Protein AF-A0A2W6A408-F1 (afdb_monomer_lite)

Structure (mmCIF, N/CA/C/O backbone):
data_AF-A0A2W6A408-F1
#
_entry.id   AF-A0A2W6A408-F1
#
loop_
_atom_site.group_PDB
_atom_site.id
_atom_site.type_symbol
_atom_site.label_atom_id
_atom_site.label_alt_id
_atom_site.label_comp_id
_atom_site.label_asym_id
_atom_site.label_entity_id
_atom_site.label_seq_id
_atom_site.pdbx_PDB_ins_code
_atom_site.Cartn_x
_atom_site.Cartn_y
_atom_site.Cartn_z
_atom_site.occupancy
_atom_site.B_iso_or_equiv
_atom_site.auth_seq_id
_atom_site.auth_comp_id
_atom_site.auth_asym_id
_atom_site.auth_atom_id
_atom_site.pdbx_PDB_model_num
ATOM 1 N N . MET A 1 1 ? 18.039 -13.248 -35.175 1.00 53.59 1 MET A N 1
ATOM 2 C CA . MET A 1 1 ? 17.216 -12.322 -34.360 1.00 53.59 1 MET A CA 1
ATOM 3 C C . MET A 1 1 ? 15.715 -12.415 -34.652 1.00 53.59 1 MET A C 1
ATOM 5 O O . MET A 1 1 ? 14.984 -12.652 -33.702 1.00 53.59 1 MET A O 1
ATOM 9 N N . ARG A 1 2 ? 15.226 -12.313 -35.907 1.00 58.84 2 ARG A N 1
ATOM 10 C CA . ARG A 1 2 ? 13.771 -12.418 -36.207 1.00 58.84 2 ARG A CA 1
ATOM 11 C C . ARG A 1 2 ? 13.118 -13.734 -35.739 1.00 58.84 2 ARG A C 1
ATOM 13 O O . ARG A 1 2 ? 12.060 -13.678 -35.126 1.00 58.84 2 ARG A O 1
ATOM 20 N N . ASN A 1 3 ? 13.783 -14.881 -35.920 1.00 69.06 3 ASN A N 1
ATOM 21 C CA . ASN A 1 3 ? 13.252 -16.179 -35.466 1.00 69.06 3 ASN A CA 1
ATOM 22 C C . ASN A 1 3 ? 13.184 -16.304 -33.936 1.00 69.06 3 ASN A C 1
ATOM 24 O O . ASN A 1 3 ? 12.233 -16.870 -33.416 1.00 69.06 3 ASN A O 1
ATOM 28 N N . SER A 1 4 ? 14.151 -15.735 -33.210 1.00 76.12 4 SER A N 1
ATOM 29 C CA . SER A 1 4 ? 14.180 -15.777 -31.742 1.00 76.12 4 SER A CA 1
ATOM 30 C C . SER A 1 4 ? 13.088 -14.900 -31.122 1.00 76.12 4 SER A C 1
ATOM 32 O O . SER A 1 4 ? 12.441 -15.329 -30.175 1.00 76.12 4 SER A O 1
ATOM 34 N N . ARG A 1 5 ? 12.825 -13.709 -31.689 1.00 78.75 5 ARG A N 1
ATOM 35 C CA . ARG A 1 5 ? 11.716 -12.847 -31.241 1.00 78.75 5 ARG A CA 1
ATOM 36 C C . ARG A 1 5 ? 10.359 -13.489 -31.528 1.00 78.75 5 ARG A C 1
ATOM 38 O O . ARG A 1 5 ? 9.497 -13.472 -30.662 1.00 78.75 5 ARG A O 1
ATOM 45 N N . ALA A 1 6 ? 10.178 -14.076 -32.712 1.00 82.69 6 ALA A N 1
ATOM 46 C CA . ALA A 1 6 ? 8.940 -14.774 -33.055 1.00 82.69 6 ALA A CA 1
ATOM 47 C C . ALA A 1 6 ? 8.688 -15.982 -32.136 1.00 82.69 6 ALA A C 1
ATOM 49 O O . ALA A 1 6 ? 7.575 -16.149 -31.649 1.00 82.69 6 ALA A O 1
ATOM 50 N N . ALA A 1 7 ? 9.725 -16.775 -31.842 1.00 86.81 7 ALA A N 1
ATOM 51 C CA . ALA A 1 7 ? 9.630 -17.892 -30.904 1.00 86.81 7 ALA A CA 1
ATOM 52 C C . ALA A 1 7 ? 9.297 -17.428 -29.475 1.00 86.81 7 ALA A C 1
ATOM 54 O O . ALA A 1 7 ? 8.417 -18.005 -28.843 1.00 86.81 7 ALA A O 1
ATOM 55 N N . TYR A 1 8 ? 9.942 -16.359 -28.992 1.00 85.31 8 TYR A N 1
ATOM 56 C CA . TYR A 1 8 ? 9.633 -15.748 -27.695 1.00 85.31 8 TYR A CA 1
ATOM 57 C C . TYR A 1 8 ? 8.173 -15.277 -27.615 1.00 85.31 8 TYR A C 1
ATOM 59 O O . TYR A 1 8 ? 7.463 -15.637 -26.681 1.00 85.31 8 TYR A O 1
ATOM 67 N N . LEU A 1 9 ? 7.701 -14.525 -28.615 1.00 86.12 9 LEU A N 1
ATOM 68 C CA . LEU A 1 9 ? 6.324 -14.027 -28.646 1.00 86.12 9 LEU A CA 1
ATOM 69 C C . LEU A 1 9 ? 5.301 -15.168 -28.733 1.00 86.12 9 LEU A C 1
ATOM 71 O O . LEU A 1 9 ? 4.263 -15.098 -28.084 1.00 86.12 9 LEU A O 1
ATOM 75 N N . ALA A 1 10 ? 5.598 -16.231 -29.486 1.00 88.62 10 ALA A N 1
ATOM 76 C CA . ALA A 1 10 ? 4.742 -17.412 -29.561 1.00 88.62 10 ALA A CA 1
ATOM 77 C C . ALA A 1 10 ? 4.660 -18.154 -28.217 1.00 88.62 10 ALA A C 1
ATOM 79 O O . ALA A 1 10 ? 3.572 -18.548 -27.805 1.00 88.62 10 ALA A O 1
ATOM 80 N N . ALA A 1 11 ? 5.786 -18.303 -27.510 1.00 87.69 11 ALA A N 1
ATOM 81 C CA . ALA A 1 11 ? 5.813 -18.907 -26.179 1.00 87.69 11 ALA A CA 1
ATOM 82 C C . ALA A 1 11 ? 5.022 -18.067 -25.163 1.00 87.69 11 ALA A C 1
ATOM 84 O O . ALA A 1 11 ? 4.184 -18.604 -24.443 1.00 87.69 11 ALA A O 1
ATOM 85 N N . ARG A 1 12 ? 5.219 -16.742 -25.170 1.00 88.31 12 ARG A N 1
ATOM 86 C CA . ARG A 1 12 ? 4.471 -15.795 -24.330 1.00 88.31 12 ARG A CA 1
ATOM 87 C C . ARG A 1 12 ? 2.963 -15.851 -24.613 1.00 88.31 12 ARG A C 1
ATOM 89 O O . ARG A 1 12 ? 2.168 -15.938 -23.686 1.00 88.31 12 ARG A O 1
ATOM 96 N N . ALA A 1 13 ? 2.557 -15.894 -25.884 1.00 88.88 13 ALA A N 1
ATOM 97 C CA . ALA A 1 13 ? 1.149 -16.033 -26.262 1.00 88.88 13 ALA A CA 1
ATOM 98 C C . ALA A 1 13 ? 0.540 -17.375 -25.812 1.00 88.88 13 ALA A C 1
ATOM 100 O O . ALA A 1 13 ? -0.607 -17.410 -25.370 1.00 88.88 13 ALA A O 1
ATOM 101 N N . ALA A 1 14 ? 1.302 -18.471 -25.885 1.00 91.00 14 ALA A N 1
ATOM 102 C CA . ALA A 1 14 ? 0.860 -19.775 -25.393 1.00 91.00 14 ALA A CA 1
ATOM 103 C C . ALA A 1 14 ? 0.645 -19.774 -23.869 1.00 91.00 14 ALA A C 1
ATOM 105 O O . ALA A 1 14 ? -0.356 -20.312 -23.405 1.00 91.00 14 ALA A O 1
ATOM 106 N N . MET A 1 15 ? 1.535 -19.127 -23.109 1.00 90.00 15 MET A N 1
ATOM 107 C CA . MET A 1 15 ? 1.405 -18.952 -21.656 1.00 90.00 15 MET A CA 1
ATOM 108 C C . MET A 1 15 ? 0.131 -18.183 -21.277 1.00 90.00 15 MET A C 1
ATOM 110 O O . MET A 1 15 ? -0.651 -18.638 -20.441 1.00 90.00 15 MET A O 1
ATOM 114 N N . ILE A 1 16 ? -0.137 -17.063 -21.958 1.00 89.31 16 ILE A N 1
ATOM 115 C CA . ILE A 1 16 ? -1.375 -16.290 -21.775 1.00 89.31 16 ILE A CA 1
ATOM 116 C C . ILE A 1 16 ? -2.603 -17.149 -22.113 1.00 89.31 16 ILE A C 1
ATOM 118 O O . ILE A 1 16 ? -3.563 -17.181 -21.346 1.00 89.31 16 ILE A O 1
ATOM 122 N N . GLY A 1 17 ? -2.562 -17.901 -23.220 1.00 88.75 17 GLY A N 1
ATOM 123 C CA . GLY A 1 17 ? -3.643 -18.806 -23.626 1.00 88.75 17 GLY A CA 1
ATOM 124 C C . GLY A 1 17 ? -3.919 -19.947 -22.637 1.00 88.75 17 GLY A C 1
ATOM 125 O O . GLY A 1 17 ? -5.021 -20.489 -22.627 1.00 88.75 17 GLY A O 1
ATOM 126 N N . GLN A 1 18 ? -2.948 -20.290 -21.788 1.00 92.25 18 GLN A N 1
ATOM 127 C CA . GLN A 1 18 ? -3.079 -21.278 -20.712 1.00 92.25 18 GLN A CA 1
ATOM 128 C C . GLN A 1 18 ? -3.519 -20.659 -19.372 1.00 92.25 18 GLN A C 1
ATOM 130 O O . GLN A 1 18 ? -3.610 -21.374 -18.376 1.00 92.25 18 GLN A O 1
ATOM 135 N N . GLY A 1 19 ? -3.783 -19.348 -19.322 1.00 87.50 19 GLY A N 1
ATOM 136 C CA . GLY A 1 19 ? -4.130 -18.644 -18.084 1.00 87.50 19 GLY A CA 1
ATOM 137 C C . GLY A 1 19 ? -2.955 -18.485 -17.114 1.00 87.50 19 GLY A C 1
ATOM 138 O O . GLY A 1 19 ? -3.170 -18.235 -15.932 1.00 87.50 19 GLY A O 1
ATOM 139 N N . GLN A 1 20 ? -1.719 -18.634 -17.598 1.00 87.31 20 GLN A N 1
ATOM 140 C CA . GLN A 1 20 ? -0.489 -18.479 -16.821 1.00 87.31 20 GLN A CA 1
ATOM 141 C C . GLN A 1 20 ? 0.372 -17.367 -17.437 1.00 87.31 20 GLN A C 1
ATOM 143 O O . GLN A 1 20 ? 1.431 -17.657 -17.996 1.00 87.31 20 GLN A O 1
ATOM 148 N N . PRO A 1 21 ? -0.086 -16.099 -17.414 1.00 87.56 21 PRO A N 1
ATOM 149 C CA . PRO A 1 21 ? 0.694 -14.986 -17.946 1.00 87.56 21 PRO A CA 1
ATOM 150 C C . PRO A 1 21 ? 2.056 -14.895 -17.247 1.00 87.56 21 PRO A C 1
ATOM 152 O O . PRO A 1 21 ? 2.193 -15.241 -16.072 1.00 87.56 21 PRO A O 1
ATOM 155 N N . SER A 1 22 ? 3.078 -14.427 -17.966 1.00 88.50 22 SER A N 1
ATOM 156 C CA . SER A 1 22 ? 4.386 -14.193 -17.350 1.00 88.50 22 SER A CA 1
ATOM 157 C C . SER A 1 22 ? 4.320 -13.012 -16.378 1.00 88.50 22 SER A C 1
ATOM 159 O O . SER A 1 22 ? 3.463 -12.138 -16.503 1.00 88.50 22 SER A O 1
ATOM 161 N N . THR A 1 23 ? 5.265 -12.907 -15.442 1.00 89.31 23 THR A N 1
ATOM 162 C CA . THR A 1 23 ? 5.303 -11.745 -14.542 1.00 89.31 23 THR A CA 1
ATOM 163 C C . THR A 1 23 ? 5.479 -10.425 -15.295 1.00 89.31 23 THR A C 1
ATOM 165 O O . THR A 1 23 ? 4.936 -9.404 -14.885 1.00 89.31 23 THR A O 1
ATOM 168 N N . LEU A 1 24 ? 6.179 -10.439 -16.435 1.00 91.69 24 LEU A N 1
ATOM 169 C CA . LEU A 1 24 ? 6.287 -9.271 -17.309 1.00 91.69 24 LEU A CA 1
ATOM 170 C C . LEU A 1 24 ? 4.920 -8.849 -17.867 1.00 91.69 24 LEU A C 1
ATOM 172 O O . LEU A 1 24 ? 4.662 -7.654 -17.948 1.00 91.69 24 LEU A O 1
ATOM 176 N N . ASP A 1 25 ? 4.045 -9.801 -18.213 1.00 91.00 25 ASP A N 1
ATOM 177 C CA . ASP A 1 25 ? 2.676 -9.509 -18.662 1.00 91.00 25 ASP A CA 1
ATOM 178 C C . ASP A 1 25 ? 1.858 -8.836 -17.561 1.00 91.00 25 ASP A C 1
ATOM 180 O O . ASP A 1 25 ? 1.194 -7.835 -17.816 1.00 91.00 25 ASP A O 1
ATOM 184 N N . LEU A 1 26 ? 1.949 -9.355 -16.334 1.00 89.94 26 LEU A N 1
ATOM 185 C CA . LEU A 1 26 ? 1.245 -8.801 -15.178 1.00 89.94 26 LEU A CA 1
ATOM 186 C C . LEU A 1 26 ? 1.717 -7.375 -14.872 1.00 89.94 26 LEU A C 1
ATOM 188 O O . LEU A 1 26 ? 0.901 -6.464 -14.785 1.00 89.94 26 LEU A O 1
ATOM 192 N N . VAL A 1 27 ? 3.034 -7.155 -14.796 1.00 92.38 27 VAL A N 1
ATOM 193 C CA . VAL A 1 27 ? 3.623 -5.819 -14.599 1.00 92.38 27 VAL A CA 1
ATOM 194 C C . VAL A 1 27 ? 3.211 -4.879 -15.738 1.00 92.38 27 VAL A C 1
ATOM 196 O O . VAL A 1 27 ? 2.827 -3.736 -15.493 1.00 92.38 27 VAL A O 1
ATOM 199 N N . SER A 1 28 ? 3.251 -5.357 -16.982 1.00 93.81 28 SER A N 1
ATOM 200 C CA . SER A 1 28 ? 2.861 -4.573 -18.154 1.00 93.81 28 SER A CA 1
ATOM 201 C C . SER A 1 28 ? 1.401 -4.130 -18.089 1.00 93.81 28 SER A C 1
ATOM 203 O O . SER A 1 28 ? 1.105 -2.950 -18.282 1.00 93.81 28 SER A O 1
ATOM 205 N N . GLN A 1 29 ? 0.499 -5.038 -17.714 1.00 91.94 29 GLN A N 1
ATOM 206 C CA . GLN A 1 29 ? -0.917 -4.744 -17.536 1.00 91.94 29 GLN A CA 1
ATOM 207 C C . GLN A 1 29 ? -1.164 -3.767 -16.377 1.00 91.94 29 GLN A C 1
ATOM 209 O O . GLN A 1 29 ? -1.883 -2.788 -16.555 1.00 91.94 29 GLN A O 1
ATOM 214 N N . CYS A 1 30 ? -0.543 -3.996 -15.218 1.00 91.62 30 CYS A N 1
ATOM 215 C CA . CYS A 1 30 ? -0.703 -3.168 -14.020 1.00 91.62 30 CYS A CA 1
ATOM 216 C C . CYS A 1 30 ? -0.282 -1.706 -14.228 1.00 91.62 30 CYS A C 1
ATOM 218 O O . CYS A 1 30 ? -0.916 -0.799 -13.693 1.00 91.62 30 CYS A O 1
ATOM 220 N N . PHE A 1 31 ? 0.784 -1.466 -14.996 1.00 92.94 31 PHE A N 1
ATOM 221 C CA . PHE A 1 31 ? 1.338 -0.123 -15.205 1.00 92.94 31 PHE A CA 1
ATOM 222 C C . PHE A 1 31 ? 1.086 0.434 -16.613 1.00 92.94 31 PHE A C 1
ATOM 224 O O . PHE A 1 31 ? 1.665 1.463 -16.971 1.00 92.94 31 PHE A O 1
ATOM 231 N N . CYS A 1 32 ? 0.228 -0.225 -17.404 1.00 92.31 32 CYS A N 1
ATOM 232 C CA . CYS A 1 32 ? -0.082 0.128 -18.793 1.00 92.31 32 CYS A CA 1
ATOM 233 C C . CYS A 1 32 ? 1.182 0.354 -19.642 1.00 92.31 32 CYS A C 1
ATOM 235 O O . CYS A 1 32 ? 1.299 1.353 -20.362 1.00 92.31 32 CYS A O 1
ATOM 237 N N . LEU A 1 33 ? 2.155 -0.551 -19.518 1.00 94.88 33 LEU A N 1
ATOM 238 C CA . LEU A 1 33 ? 3.442 -0.437 -20.195 1.00 94.88 33 LEU A CA 1
ATOM 239 C C . LEU A 1 33 ? 3.286 -0.657 -21.702 1.00 94.88 33 LEU A C 1
ATOM 241 O O . LEU A 1 33 ? 2.545 -1.522 -22.167 1.00 94.88 33 LEU A O 1
ATOM 245 N N . ALA A 1 34 ? 4.016 0.126 -22.493 1.00 92.44 34 ALA A N 1
ATOM 246 C CA . ALA A 1 34 ? 4.155 -0.149 -23.912 1.00 92.44 34 ALA A CA 1
ATOM 247 C C . ALA A 1 34 ? 5.174 -1.278 -24.133 1.00 92.44 34 ALA A C 1
ATOM 249 O O . ALA A 1 34 ? 6.084 -1.479 -23.335 1.00 92.44 34 ALA A O 1
ATOM 250 N N . HIS A 1 35 ? 5.121 -1.932 -25.296 1.00 90.00 35 HIS A N 1
ATOM 251 C CA . HIS A 1 35 ? 6.137 -2.915 -25.709 1.00 90.00 35 HIS A CA 1
ATOM 252 C C . HIS A 1 35 ? 7.577 -2.388 -25.592 1.00 90.00 35 HIS A C 1
ATOM 254 O O . HIS A 1 35 ? 8.502 -3.138 -25.302 1.00 90.00 35 HIS A O 1
ATOM 260 N N . TRP A 1 36 ? 7.771 -1.086 -25.815 1.00 93.25 36 TRP A N 1
ATOM 261 C CA . TRP A 1 36 ? 9.072 -0.449 -25.640 1.00 93.25 36 TRP A CA 1
ATOM 262 C C . TRP A 1 36 ? 9.522 -0.440 -24.170 1.00 93.25 36 TRP A C 1
ATOM 264 O O . TRP A 1 36 ? 10.690 -0.691 -23.896 1.00 93.25 36 TRP A O 1
ATOM 274 N N . ASP A 1 37 ? 8.608 -0.197 -23.228 1.00 95.00 37 ASP A N 1
ATOM 275 C CA . ASP A 1 37 ? 8.904 -0.217 -21.793 1.00 95.00 37 ASP A CA 1
ATOM 276 C C . ASP A 1 37 ? 9.270 -1.643 -21.334 1.00 95.00 37 ASP A C 1
ATOM 278 O O . ASP A 1 37 ? 10.214 -1.831 -20.568 1.00 95.00 37 ASP A O 1
ATOM 282 N N . GLU A 1 38 ? 8.586 -2.661 -21.870 1.00 94.19 38 GLU A N 1
ATOM 283 C CA . GLU A 1 38 ? 8.929 -4.073 -21.655 1.00 94.19 38 GLU A CA 1
ATOM 284 C C . GLU A 1 38 ? 10.337 -4.412 -22.173 1.00 94.19 38 GLU A C 1
ATOM 286 O O . GLU A 1 38 ? 11.123 -5.043 -21.464 1.00 94.19 38 GLU A O 1
ATOM 291 N N . ASP A 1 39 ? 10.683 -3.955 -23.385 1.00 93.62 39 ASP A N 1
ATOM 292 C CA . ASP A 1 39 ? 12.022 -4.126 -23.960 1.00 93.62 39 ASP A CA 1
ATOM 293 C C . ASP A 1 39 ? 13.091 -3.477 -23.055 1.00 93.62 39 ASP A C 1
ATOM 295 O O . ASP A 1 39 ? 14.165 -4.049 -22.858 1.00 93.62 39 ASP A O 1
ATOM 299 N N . VAL A 1 40 ? 12.804 -2.317 -22.447 1.00 95.06 40 VAL A N 1
ATOM 300 C CA . VAL A 1 40 ? 13.709 -1.670 -21.479 1.00 95.06 40 VAL A CA 1
ATOM 301 C C . VAL A 1 40 ? 13.897 -2.517 -20.224 1.00 95.06 40 VAL A C 1
ATOM 303 O O . VAL A 1 40 ? 15.041 -2.708 -19.804 1.00 95.06 40 VAL A O 1
ATOM 306 N N . LEU A 1 41 ? 12.818 -3.045 -19.637 1.00 95.50 41 LEU A N 1
ATOM 307 C CA . LEU A 1 41 ? 12.898 -3.909 -18.453 1.00 95.50 41 LEU A CA 1
ATOM 308 C C . LEU A 1 41 ? 13.733 -5.161 -18.735 1.00 95.50 41 LEU A C 1
ATOM 310 O O . LEU A 1 41 ? 14.625 -5.499 -17.956 1.00 95.50 41 LEU A O 1
ATOM 314 N N . LEU A 1 42 ? 13.504 -5.808 -19.880 1.00 93.75 42 LEU A N 1
ATOM 315 C CA . LEU A 1 42 ? 14.264 -6.983 -20.300 1.00 93.75 42 LEU A CA 1
ATOM 316 C C . LEU A 1 42 ? 15.742 -6.655 -20.533 1.00 93.75 42 LEU A C 1
ATOM 318 O O . LEU A 1 42 ? 16.608 -7.399 -20.078 1.00 93.75 42 LEU A O 1
ATOM 322 N N . LEU A 1 43 ? 16.056 -5.536 -21.193 1.00 95.12 43 LEU A N 1
ATOM 323 C CA . LEU A 1 43 ? 17.441 -5.121 -21.436 1.00 95.12 43 LEU A CA 1
ATOM 324 C C . LEU A 1 43 ? 18.170 -4.711 -20.148 1.00 95.12 43 LEU A C 1
ATOM 326 O O . LEU A 1 43 ? 19.376 -4.949 -20.046 1.00 95.12 43 LEU A O 1
ATOM 330 N N . ALA A 1 44 ? 17.464 -4.135 -19.173 1.00 95.00 44 ALA A N 1
ATOM 331 C CA . ALA A 1 44 ? 17.999 -3.834 -17.846 1.00 95.00 44 ALA A CA 1
ATOM 332 C C . ALA A 1 44 ? 18.227 -5.106 -17.010 1.00 95.00 44 ALA A C 1
ATOM 334 O O . ALA A 1 44 ? 19.224 -5.196 -16.295 1.00 95.00 44 ALA A O 1
ATOM 335 N N . LEU A 1 45 ? 17.345 -6.102 -17.136 1.00 94.88 45 LEU A N 1
ATOM 336 C CA . LEU A 1 45 ? 17.449 -7.403 -16.471 1.00 94.88 45 LEU A CA 1
ATOM 337 C C . LEU A 1 45 ? 18.569 -8.279 -17.052 1.00 94.88 45 LEU A C 1
ATOM 339 O O . LEU A 1 45 ? 19.232 -9.012 -16.321 1.00 94.88 45 LEU A O 1
ATOM 343 N N . ALA A 1 46 ? 18.794 -8.202 -18.364 1.00 93.88 46 ALA A N 1
ATOM 344 C CA . ALA A 1 46 ? 19.609 -9.158 -19.106 1.00 93.88 46 ALA A CA 1
ATOM 345 C C . ALA A 1 46 ? 21.026 -9.402 -18.532 1.00 93.88 46 ALA A C 1
ATOM 347 O O . ALA A 1 46 ? 21.395 -10.569 -18.399 1.00 93.88 46 ALA A O 1
ATOM 348 N N . PRO A 1 47 ? 21.810 -8.381 -18.117 1.00 92.56 47 PRO A N 1
ATOM 349 C CA . PRO A 1 47 ? 23.138 -8.598 -17.533 1.00 92.56 47 PRO A CA 1
ATOM 350 C C . PRO A 1 47 ? 23.132 -9.351 -16.197 1.00 92.56 47 PRO A C 1
ATOM 352 O O . PRO A 1 47 ? 24.157 -9.916 -15.826 1.00 92.56 47 PRO A O 1
ATOM 355 N N . ALA A 1 48 ? 22.011 -9.339 -15.468 1.00 89.94 48 ALA A N 1
ATOM 356 C CA . ALA A 1 48 ? 21.871 -10.071 -14.212 1.00 89.94 48 ALA A CA 1
ATOM 357 C C . ALA A 1 48 ? 21.565 -11.563 -14.432 1.00 89.94 48 ALA A C 1
ATOM 359 O O . ALA A 1 48 ? 21.870 -12.374 -13.564 1.00 89.94 48 ALA A O 1
ATOM 360 N N . ILE A 1 49 ? 20.990 -11.922 -15.586 1.00 91.31 49 ILE A N 1
ATOM 361 C CA . ILE A 1 49 ? 20.698 -13.314 -15.967 1.00 91.31 49 ILE A CA 1
ATOM 362 C C . ILE A 1 49 ? 21.871 -13.924 -16.745 1.00 91.31 49 ILE A C 1
ATOM 364 O O . ILE A 1 49 ? 22.245 -15.072 -16.516 1.00 91.31 49 ILE A O 1
ATOM 368 N N . ASP A 1 50 ? 22.464 -13.159 -17.663 1.00 92.50 50 ASP A N 1
ATOM 369 C CA . ASP A 1 50 ? 23.584 -13.584 -18.501 1.00 92.50 50 ASP A CA 1
ATOM 370 C C . ASP A 1 50 ? 24.722 -12.559 -18.417 1.00 92.50 50 ASP A C 1
ATOM 372 O O . ASP A 1 50 ? 24.706 -11.494 -19.047 1.00 92.50 50 ASP A O 1
ATOM 376 N N . GLY A 1 51 ? 25.764 -12.924 -17.665 1.00 91.50 51 GLY A N 1
ATOM 377 C CA . GLY A 1 51 ? 26.950 -12.091 -17.467 1.00 91.50 51 GLY A CA 1
ATOM 378 C C . GLY A 1 51 ? 27.714 -11.767 -18.757 1.00 91.50 51 GLY A C 1
ATOM 379 O O . GLY A 1 51 ? 28.498 -10.817 -18.776 1.00 91.50 51 GLY A O 1
ATOM 380 N N . SER A 1 52 ? 27.474 -12.486 -19.861 1.00 94.12 52 SER A N 1
ATOM 381 C CA . SER A 1 52 ? 28.072 -12.179 -21.166 1.00 94.12 52 SER A CA 1
ATOM 382 C C . SER A 1 52 ? 27.478 -10.927 -21.826 1.00 94.12 52 SER A C 1
ATOM 384 O O . SER A 1 52 ? 28.097 -10.352 -22.728 1.00 94.12 52 SER A O 1
ATOM 386 N N . ILE A 1 53 ? 26.305 -10.465 -21.376 1.00 95.31 53 ILE A N 1
ATOM 387 C CA . ILE A 1 53 ? 25.602 -9.311 -21.953 1.00 95.31 53 ILE A CA 1
ATOM 388 C C . ILE A 1 53 ? 26.239 -7.986 -21.520 1.00 95.31 53 ILE A C 1
ATOM 390 O O . ILE A 1 53 ? 26.389 -7.087 -22.349 1.00 95.31 53 ILE A O 1
ATOM 394 N N . GLY A 1 54 ? 26.706 -7.875 -20.273 1.00 93.69 54 GLY A N 1
ATOM 395 C CA . GLY A 1 54 ? 27.375 -6.668 -19.766 1.00 93.69 54 GLY A CA 1
ATOM 396 C C . GLY A 1 54 ? 28.582 -6.221 -20.616 1.00 93.69 54 GLY A C 1
ATOM 397 O O . GLY A 1 54 ? 28.643 -5.056 -21.022 1.00 93.69 54 GLY A O 1
ATOM 398 N N . PRO A 1 55 ? 29.534 -7.114 -20.959 1.00 95.94 55 PRO A N 1
ATOM 399 C CA . PRO A 1 55 ? 30.623 -6.805 -21.891 1.00 95.94 55 PRO A CA 1
ATOM 400 C C . PRO A 1 55 ? 30.146 -6.376 -23.285 1.00 95.94 55 PRO A C 1
ATOM 402 O O . PRO A 1 55 ? 30.737 -5.481 -23.886 1.00 95.94 55 PRO A O 1
ATOM 405 N N . ARG A 1 56 ? 29.049 -6.952 -23.799 1.00 95.31 56 ARG A N 1
ATOM 406 C CA . ARG A 1 56 ? 28.474 -6.555 -25.099 1.00 95.31 56 ARG A CA 1
ATOM 407 C C . ARG A 1 56 ? 27.888 -5.145 -25.048 1.00 95.31 56 ARG A C 1
ATOM 409 O O . ARG A 1 56 ? 28.082 -4.377 -25.988 1.00 95.31 56 ARG A O 1
ATOM 416 N N . TYR A 1 57 ? 27.231 -4.775 -23.949 1.00 95.31 57 TYR A N 1
ATOM 417 C CA . TYR A 1 57 ? 26.779 -3.399 -23.718 1.00 95.31 57 TYR A CA 1
ATOM 418 C C . TYR A 1 57 ? 27.949 -2.416 -23.622 1.00 95.31 57 TYR A C 1
ATOM 420 O O . TYR A 1 57 ? 27.844 -1.299 -24.130 1.00 95.31 57 TYR A O 1
ATOM 428 N N . GLY A 1 58 ? 29.065 -2.831 -23.013 1.00 93.19 58 GLY A N 1
ATOM 429 C CA . GLY A 1 58 ? 30.313 -2.066 -23.002 1.00 93.19 58 GLY A CA 1
ATOM 430 C C . GLY A 1 58 ? 30.844 -1.824 -24.414 1.00 93.19 58 GLY A C 1
ATOM 431 O O . GLY A 1 58 ? 31.040 -0.674 -24.809 1.00 93.19 58 GLY A O 1
ATOM 432 N N . ALA A 1 59 ? 30.966 -2.887 -25.212 1.00 93.69 59 ALA A N 1
ATOM 433 C CA . ALA A 1 59 ? 31.451 -2.812 -26.589 1.00 93.69 59 ALA A CA 1
ATOM 434 C C . ALA A 1 59 ? 30.594 -1.888 -27.476 1.00 93.69 59 ALA A C 1
ATOM 436 O O . ALA A 1 59 ? 31.143 -1.094 -28.238 1.00 93.69 59 ALA A O 1
ATOM 437 N N . LEU A 1 60 ? 29.260 -1.920 -27.334 1.00 91.44 60 LEU A N 1
ATOM 438 C CA . LEU A 1 60 ? 28.342 -1.012 -28.047 1.00 91.44 60 LEU A CA 1
ATOM 439 C C . LEU A 1 60 ? 28.576 0.471 -27.723 1.00 91.44 60 LEU A C 1
ATOM 441 O O . LEU A 1 60 ? 28.274 1.336 -28.542 1.00 91.44 60 LEU A O 1
ATOM 445 N N . GLN A 1 61 ? 29.116 0.754 -26.540 1.00 87.06 61 GLN A N 1
ATOM 446 C CA . GLN A 1 61 ? 29.443 2.096 -26.061 1.00 87.06 61 GLN A CA 1
ATOM 447 C C . GLN A 1 61 ? 30.930 2.444 -26.251 1.00 87.06 61 GLN A C 1
ATOM 449 O O . GLN A 1 61 ? 31.378 3.479 -25.759 1.00 87.06 61 GLN A O 1
ATOM 454 N N . GLY A 1 62 ? 31.709 1.591 -26.930 1.00 89.06 62 GLY A N 1
ATOM 455 C CA . GLY A 1 62 ? 33.151 1.777 -27.115 1.00 89.06 62 GLY A CA 1
ATOM 456 C C . GLY A 1 62 ? 33.977 1.573 -25.840 1.00 89.06 62 GLY A C 1
ATOM 457 O O . GLY A 1 62 ? 35.093 2.079 -25.744 1.00 89.06 62 GLY A O 1
ATOM 458 N N . ARG A 1 63 ? 33.440 0.859 -24.843 1.00 88.56 63 ARG A N 1
ATOM 459 C CA . ARG A 1 63 ? 34.112 0.550 -23.574 1.00 88.56 63 ARG A CA 1
ATOM 460 C C . ARG A 1 63 ? 34.638 -0.883 -23.578 1.00 88.56 63 ARG A C 1
ATOM 462 O O . ARG A 1 63 ? 33.981 -1.795 -24.070 1.00 88.56 63 ARG A O 1
ATOM 469 N N . VAL A 1 64 ? 35.816 -1.075 -22.986 1.00 88.31 64 VAL A N 1
ATOM 470 C CA . VAL A 1 64 ? 36.440 -2.403 -22.820 1.00 88.31 64 VAL A CA 1
ATOM 471 C C . VAL A 1 64 ? 35.843 -3.150 -21.621 1.00 88.31 64 VAL A C 1
ATOM 473 O O . VAL A 1 64 ? 35.824 -4.377 -21.589 1.00 88.31 64 VAL A O 1
ATOM 476 N N . THR A 1 65 ? 35.332 -2.416 -20.634 1.00 90.75 65 THR A N 1
ATOM 477 C CA . THR A 1 65 ? 34.713 -2.971 -19.430 1.00 90.75 65 THR A CA 1
ATOM 478 C C . THR A 1 65 ? 33.227 -3.259 -19.636 1.00 90.75 65 THR 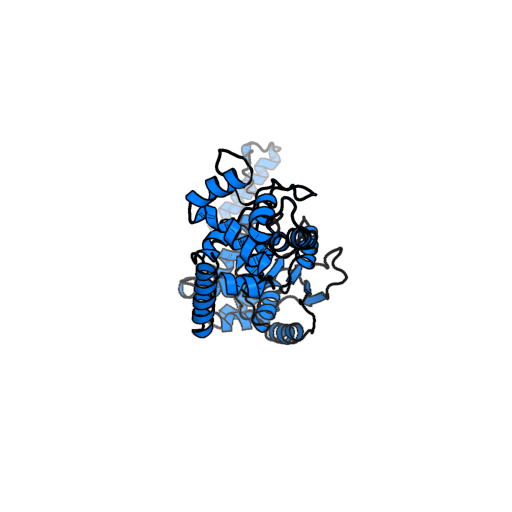A C 1
ATOM 480 O O . THR A 1 65 ? 32.552 -2.613 -20.443 1.00 90.75 65 THR A O 1
ATOM 483 N N . ALA A 1 66 ? 32.698 -4.211 -18.861 1.00 90.56 66 ALA A N 1
ATOM 484 C CA . ALA A 1 66 ? 31.261 -4.439 -18.785 1.00 90.56 66 ALA A CA 1
ATOM 485 C C . ALA A 1 66 ? 30.532 -3.141 -18.408 1.00 90.56 66 ALA A C 1
ATOM 487 O O . ALA A 1 66 ? 31.011 -2.364 -17.582 1.00 90.56 66 ALA A O 1
ATOM 488 N N . SER A 1 67 ? 29.387 -2.893 -19.041 1.00 90.00 67 SER A N 1
ATOM 489 C CA . SER A 1 67 ? 28.563 -1.712 -18.777 1.00 90.00 67 SER A CA 1
ATOM 490 C C . SER A 1 67 ? 27.110 -2.114 -18.526 1.00 90.00 67 SER A C 1
ATOM 492 O O . SER A 1 67 ? 26.649 -3.106 -19.096 1.00 90.00 67 SER A O 1
ATOM 494 N N . PRO A 1 68 ? 26.379 -1.360 -17.686 1.00 91.25 68 PRO A N 1
ATOM 495 C CA . PRO A 1 68 ? 24.954 -1.584 -17.476 1.00 91.25 68 PRO A CA 1
ATOM 496 C C . PRO A 1 68 ? 24.149 -1.190 -18.720 1.00 91.25 68 PRO A C 1
ATOM 498 O O . PRO A 1 68 ? 24.685 -0.637 -19.689 1.00 91.25 68 PRO A O 1
ATOM 501 N N . CYS A 1 69 ? 22.842 -1.451 -18.680 1.00 93.38 69 CYS A N 1
ATOM 502 C CA . CYS A 1 69 ? 21.921 -0.846 -19.633 1.00 93.38 69 CYS A CA 1
ATOM 503 C C . CYS A 1 69 ? 21.964 0.684 -19.470 1.00 93.38 69 CYS A C 1
ATOM 505 O O . CYS A 1 69 ? 21.942 1.194 -18.352 1.00 93.38 69 CYS A O 1
ATOM 507 N N . THR A 1 70 ? 22.047 1.416 -20.579 1.00 93.00 70 THR A N 1
ATOM 508 C CA . THR A 1 70 ? 22.041 2.887 -20.613 1.00 93.00 70 THR A CA 1
ATOM 509 C C . THR A 1 70 ? 21.141 3.369 -21.751 1.00 93.00 70 THR A C 1
ATOM 511 O O . THR A 1 70 ? 20.901 2.608 -22.697 1.00 93.00 70 THR A O 1
ATOM 514 N N . PRO A 1 71 ? 20.674 4.632 -21.749 1.00 92.44 71 PRO A N 1
ATOM 515 C CA . PRO A 1 71 ? 19.936 5.184 -22.885 1.00 92.44 71 PRO A CA 1
ATOM 516 C C . PRO A 1 71 ? 20.680 5.047 -24.225 1.00 92.44 71 PRO A C 1
ATOM 518 O O . PRO A 1 71 ? 20.045 4.867 -25.263 1.00 92.44 71 PRO A O 1
ATOM 521 N N . HIS A 1 72 ? 22.020 5.075 -24.224 1.00 91.94 72 HIS A N 1
ATOM 522 C CA . HIS A 1 72 ? 22.823 4.828 -25.426 1.00 91.94 72 HIS A CA 1
ATOM 523 C C . HIS A 1 72 ? 22.719 3.373 -25.910 1.00 91.94 72 HIS A C 1
ATOM 525 O O . HIS A 1 72 ? 22.547 3.139 -27.106 1.00 91.94 72 HIS A O 1
ATOM 531 N N . VAL A 1 73 ? 22.742 2.392 -25.002 1.00 94.12 73 VAL A N 1
ATOM 532 C CA . VAL A 1 73 ? 22.501 0.980 -25.355 1.00 94.12 73 VAL A CA 1
ATOM 533 C C . VAL A 1 73 ? 21.107 0.804 -25.957 1.00 94.12 73 VAL A C 1
ATOM 535 O O . VAL A 1 73 ? 20.975 0.170 -27.003 1.00 94.12 73 VAL A O 1
ATOM 538 N N . LEU A 1 74 ? 20.084 1.417 -25.352 1.00 94.50 74 LEU A N 1
ATOM 539 C CA . LEU A 1 74 ? 18.715 1.390 -25.874 1.00 94.50 74 LEU A CA 1
ATOM 540 C C . LEU A 1 74 ? 18.634 1.993 -27.286 1.00 94.50 74 LEU A C 1
ATOM 542 O O . LEU A 1 74 ? 18.037 1.391 -28.175 1.00 94.50 74 LEU A O 1
ATOM 546 N N . ALA A 1 75 ? 19.278 3.142 -27.521 1.00 93.25 75 ALA A N 1
ATOM 547 C CA . ALA A 1 75 ? 19.329 3.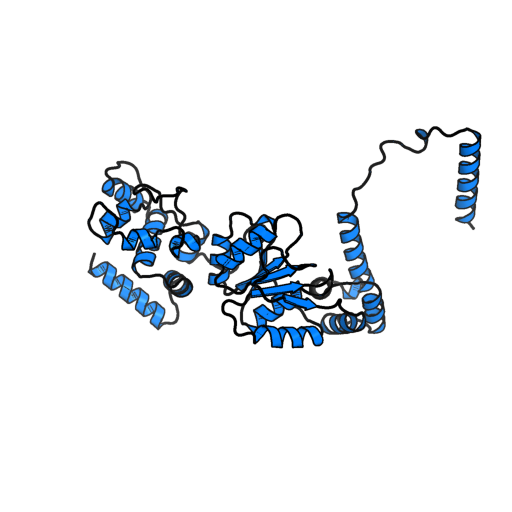783 -28.836 1.00 93.25 75 ALA A CA 1
ATOM 548 C C . ALA A 1 75 ? 19.976 2.878 -29.901 1.00 93.25 75 ALA A C 1
ATOM 550 O O . ALA A 1 75 ? 19.429 2.703 -30.993 1.00 93.25 75 ALA A O 1
ATOM 551 N N . LYS A 1 76 ? 21.102 2.238 -29.561 1.00 93.69 76 LYS A N 1
ATOM 552 C CA . LYS A 1 76 ? 21.818 1.325 -30.460 1.00 93.69 76 LYS A CA 1
ATOM 553 C C . LYS A 1 76 ? 21.015 0.071 -30.785 1.00 93.69 76 LYS A C 1
ATOM 555 O O . LYS A 1 76 ? 20.966 -0.321 -31.947 1.00 93.69 76 LYS A O 1
ATOM 560 N N . LEU A 1 77 ? 20.405 -0.557 -29.781 1.00 93.06 77 LEU A N 1
ATOM 561 C CA . LEU A 1 77 ? 19.736 -1.851 -29.937 1.00 93.06 77 LEU A CA 1
ATOM 562 C C . LEU A 1 77 ? 18.319 -1.741 -30.502 1.00 93.06 77 LEU A C 1
ATOM 564 O O . LEU A 1 77 ? 17.924 -2.588 -31.301 1.00 93.06 77 LEU A O 1
ATOM 568 N N . LEU A 1 78 ? 17.557 -0.723 -30.094 1.00 91.56 78 LEU A N 1
ATOM 569 C CA . LEU A 1 78 ? 16.138 -0.599 -30.445 1.00 91.56 78 LEU A CA 1
ATOM 570 C C . LEU A 1 78 ? 15.898 0.300 -31.663 1.00 91.56 78 LEU A C 1
ATOM 572 O O . LEU A 1 78 ? 14.899 0.126 -32.357 1.00 91.56 78 LEU A O 1
ATOM 576 N N . PHE A 1 79 ? 16.810 1.236 -31.946 1.00 91.06 79 PHE A N 1
ATOM 577 C CA . PHE A 1 79 ? 16.638 2.233 -33.010 1.00 91.06 79 PHE A CA 1
ATOM 578 C C . PHE A 1 79 ? 17.805 2.302 -34.004 1.00 91.06 79 PHE A C 1
ATOM 580 O O . PHE A 1 79 ? 17.722 3.041 -34.984 1.00 91.06 79 PHE A O 1
ATOM 587 N N . CYS A 1 80 ? 18.879 1.534 -33.788 1.00 91.56 80 CYS A N 1
ATOM 588 C CA . CYS A 1 80 ? 20.083 1.547 -34.624 1.00 91.56 80 CYS A CA 1
ATOM 589 C C . CYS A 1 80 ? 20.714 2.948 -34.775 1.00 91.56 80 CYS A C 1
ATOM 591 O O . CYS A 1 80 ? 21.269 3.268 -35.826 1.00 91.56 80 CYS A O 1
ATOM 593 N N . CYS A 1 81 ? 20.644 3.790 -33.737 1.00 90.75 81 CYS A N 1
ATOM 594 C CA . CYS A 1 81 ? 21.161 5.161 -33.763 1.00 90.75 81 CYS A CA 1
ATOM 595 C C . CYS A 1 81 ? 21.936 5.535 -32.488 1.00 90.75 81 CYS A C 1
ATOM 597 O O . CYS A 1 81 ? 21.896 4.830 -31.485 1.00 90.75 81 CYS A O 1
ATOM 599 N N . ASP A 1 82 ? 22.663 6.656 -32.531 1.00 86.62 82 ASP A N 1
ATOM 600 C CA . ASP A 1 82 ? 23.470 7.163 -31.402 1.00 86.62 82 ASP A CA 1
ATOM 601 C C . ASP A 1 82 ? 22.670 8.005 -30.398 1.00 86.62 82 ASP A C 1
ATOM 603 O O . ASP A 1 82 ? 23.162 8.369 -29.331 1.00 86.62 82 ASP A O 1
ATOM 607 N N . ARG A 1 83 ? 21.434 8.365 -30.750 1.00 88.88 83 ARG A N 1
ATOM 608 C CA . ARG A 1 83 ? 20.567 9.234 -29.950 1.00 88.88 83 ARG A CA 1
ATOM 609 C C . ARG A 1 83 ? 19.273 8.518 -29.645 1.00 88.88 83 ARG A C 1
ATOM 611 O O . ARG A 1 83 ? 18.701 7.898 -30.534 1.00 88.88 83 ARG A O 1
ATOM 618 N N . LEU A 1 84 ? 18.793 8.636 -28.415 1.00 89.06 84 LEU A N 1
ATOM 619 C CA . LEU A 1 84 ? 17.478 8.120 -28.078 1.00 89.06 84 LEU A CA 1
ATOM 620 C C . LEU A 1 84 ? 16.407 9.066 -28.660 1.00 89.06 84 LEU A C 1
ATOM 622 O O . LEU A 1 84 ? 16.494 10.274 -28.429 1.00 89.06 84 LEU A O 1
ATOM 626 N N . PRO A 1 85 ? 15.419 8.572 -29.430 1.00 91.44 85 PRO A N 1
ATOM 627 C CA . PRO A 1 85 ? 14.347 9.416 -29.949 1.00 91.44 85 PRO A CA 1
ATOM 628 C C . PRO A 1 85 ? 13.583 10.127 -28.828 1.00 91.44 85 PRO A C 1
ATOM 630 O O . PRO A 1 85 ? 13.412 9.574 -27.743 1.00 91.44 85 PRO A O 1
ATOM 633 N N . ALA A 1 86 ? 13.050 11.321 -29.105 1.00 89.62 86 ALA A N 1
ATOM 634 C CA . ALA A 1 86 ? 12.354 12.131 -28.100 1.00 89.62 86 ALA A CA 1
ATOM 635 C C . ALA A 1 86 ? 11.191 11.384 -27.415 1.00 89.62 86 ALA A C 1
ATOM 637 O O . ALA A 1 86 ? 11.019 11.500 -26.206 1.00 89.62 86 ALA A O 1
ATOM 638 N N . GLN A 1 87 ? 10.440 10.564 -28.158 1.00 90.25 87 GLN A N 1
ATOM 639 C CA . GLN A 1 87 ? 9.355 9.741 -27.604 1.00 90.25 87 GLN A CA 1
ATOM 640 C C . GLN A 1 87 ? 9.871 8.702 -26.594 1.00 90.25 87 GLN A C 1
ATOM 642 O O . GLN A 1 87 ? 9.282 8.521 -25.533 1.00 90.25 87 GLN A O 1
ATOM 647 N N . ALA A 1 88 ? 11.006 8.063 -26.883 1.00 90.69 88 ALA A N 1
ATOM 648 C CA . ALA A 1 88 ? 11.645 7.123 -25.965 1.00 90.69 88 ALA A CA 1
ATOM 649 C C . ALA A 1 88 ? 12.266 7.843 -24.752 1.00 90.69 88 ALA A C 1
ATOM 651 O O . ALA A 1 88 ? 12.186 7.348 -23.633 1.00 90.69 88 ALA A O 1
ATOM 652 N N . MET A 1 89 ? 12.805 9.055 -24.931 1.00 89.06 89 MET A N 1
ATOM 653 C CA . MET A 1 89 ? 13.241 9.888 -23.801 1.00 89.06 89 MET A CA 1
ATOM 654 C C . MET A 1 89 ? 12.075 10.268 -22.881 1.00 89.06 89 MET A C 1
ATOM 656 O O . MET A 1 89 ? 12.223 10.221 -21.664 1.00 89.06 89 MET A O 1
ATOM 660 N N . GLN A 1 90 ? 10.906 10.598 -23.442 1.00 90.38 90 GLN A N 1
ATOM 661 C CA . GLN A 1 90 ? 9.699 10.886 -22.661 1.00 90.38 90 GLN A CA 1
ATOM 662 C C . GLN A 1 90 ? 9.242 9.679 -21.836 1.00 90.38 90 GLN A C 1
ATOM 664 O O . GLN A 1 90 ? 8.781 9.863 -20.716 1.00 90.38 90 GLN A O 1
ATOM 669 N N . ARG A 1 91 ? 9.398 8.451 -22.345 1.00 91.50 91 ARG A N 1
ATOM 670 C CA . ARG A 1 91 ? 9.114 7.212 -21.598 1.00 91.50 91 ARG A CA 1
ATOM 671 C C . ARG A 1 91 ? 10.114 6.921 -20.467 1.00 91.50 91 ARG A C 1
ATOM 673 O O . ARG A 1 91 ? 9.794 6.159 -19.564 1.00 91.50 91 ARG A O 1
ATOM 680 N N . LEU A 1 92 ? 11.289 7.558 -20.470 1.00 89.88 92 LEU A N 1
ATOM 681 C CA . LEU A 1 92 ? 12.257 7.518 -19.361 1.00 89.88 92 LEU A CA 1
ATOM 682 C C . LEU A 1 92 ? 12.197 8.754 -18.459 1.00 89.88 92 LEU A C 1
ATOM 684 O O . LEU A 1 92 ? 13.020 8.877 -17.553 1.00 89.88 92 LEU A O 1
ATOM 688 N N . ALA A 1 93 ? 11.277 9.692 -18.692 1.00 89.12 93 ALA A N 1
ATOM 689 C CA . ALA A 1 93 ? 11.108 10.848 -17.818 1.00 89.12 93 ALA A CA 1
ATOM 690 C C . ALA A 1 93 ? 10.720 10.407 -16.394 1.00 89.12 93 ALA A C 1
ATOM 692 O O . ALA A 1 93 ? 10.192 9.314 -16.203 1.00 89.12 93 ALA A O 1
ATOM 693 N N . SER A 1 94 ? 10.966 11.251 -15.388 1.00 86.69 94 SER A N 1
ATOM 694 C CA . SER A 1 94 ? 10.632 10.941 -13.985 1.00 86.69 94 SER A CA 1
ATOM 695 C C . SER A 1 94 ? 9.149 10.613 -13.780 1.00 86.69 94 SER A C 1
ATOM 697 O O . SER A 1 94 ? 8.823 9.756 -12.971 1.00 86.69 94 SER A O 1
ATOM 699 N N . GLU A 1 95 ? 8.270 11.249 -14.557 1.00 87.12 95 GLU A N 1
ATOM 700 C CA . GLU A 1 95 ? 6.816 11.048 -14.507 1.00 87.12 95 GLU A CA 1
ATOM 701 C C . GLU A 1 95 ? 6.326 9.830 -15.305 1.00 87.12 95 GLU A C 1
ATOM 703 O O . GLU A 1 95 ? 5.162 9.444 -15.196 1.00 87.12 95 GLU A O 1
ATOM 708 N N . ALA A 1 96 ? 7.181 9.225 -16.134 1.00 90.69 96 ALA A N 1
ATOM 709 C CA . ALA A 1 96 ? 6.801 8.074 -16.941 1.00 90.69 96 ALA A CA 1
ATOM 710 C C . ALA A 1 96 ? 6.754 6.792 -16.091 1.00 90.69 96 ALA A C 1
ATOM 712 O O . ALA A 1 96 ? 7.524 6.685 -15.133 1.00 90.69 96 ALA A O 1
ATOM 713 N N . PRO A 1 97 ? 5.914 5.796 -16.446 1.00 92.19 97 PRO A N 1
ATOM 714 C CA . PRO A 1 97 ? 5.634 4.636 -15.593 1.00 92.19 97 PRO A CA 1
ATOM 715 C C . PRO A 1 97 ? 6.883 3.926 -15.059 1.00 92.19 97 PRO A C 1
ATOM 717 O O . PRO A 1 97 ? 6.943 3.597 -13.876 1.00 92.19 97 PRO A O 1
ATOM 720 N N . LEU A 1 98 ? 7.912 3.774 -15.903 1.00 93.69 98 LEU A N 1
ATOM 721 C CA . LEU A 1 98 ? 9.167 3.111 -15.549 1.00 93.69 98 LEU A CA 1
ATOM 722 C C . LEU A 1 98 ? 9.867 3.742 -14.334 1.00 93.69 98 LEU A C 1
ATOM 724 O O . LEU A 1 98 ? 10.369 3.013 -13.479 1.00 93.69 98 LEU A O 1
ATOM 728 N N . ARG A 1 99 ? 9.897 5.077 -14.239 1.00 90.88 99 ARG A N 1
ATOM 729 C CA . ARG A 1 99 ? 10.545 5.794 -13.124 1.00 90.88 99 ARG A CA 1
ATOM 730 C C . ARG A 1 99 ? 9.563 6.204 -12.041 1.00 90.88 99 ARG A C 1
ATOM 732 O O . ARG A 1 99 ? 9.896 6.086 -10.867 1.00 90.88 99 ARG A O 1
ATOM 739 N N . ARG A 1 100 ? 8.357 6.630 -12.420 1.00 89.81 100 ARG A N 1
ATOM 740 C CA . ARG A 1 100 ? 7.299 7.047 -11.492 1.00 89.81 100 ARG A CA 1
ATOM 741 C C . ARG A 1 100 ? 7.013 5.967 -10.450 1.00 89.81 100 ARG A C 1
ATOM 743 O O . ARG A 1 100 ? 6.934 6.274 -9.264 1.00 89.81 100 ARG A O 1
ATOM 750 N N . TYR A 1 101 ? 6.930 4.710 -10.888 1.00 91.06 101 TYR A N 1
ATOM 751 C CA . TYR A 1 101 ? 6.714 3.544 -10.028 1.00 91.06 101 TYR A CA 1
ATOM 752 C C . TYR A 1 101 ? 8.008 2.807 -9.667 1.00 91.06 101 TYR A C 1
ATOM 754 O O . TYR A 1 101 ? 7.958 1.645 -9.291 1.00 91.06 101 TYR A O 1
ATOM 762 N N . ALA A 1 102 ? 9.182 3.428 -9.828 1.00 91.38 102 ALA A N 1
ATOM 763 C CA . ALA A 1 102 ? 10.472 2.797 -9.532 1.00 91.38 102 ALA A CA 1
ATOM 764 C C . ALA A 1 102 ? 10.589 1.350 -10.076 1.00 91.38 102 ALA A C 1
ATOM 766 O O . ALA A 1 102 ? 11.102 0.453 -9.399 1.00 91.38 102 ALA A O 1
ATOM 767 N N . LEU A 1 103 ? 10.074 1.102 -11.291 1.00 93.69 103 LEU A N 1
ATOM 768 C CA . LEU A 1 103 ? 10.271 -0.174 -11.989 1.00 93.69 103 LEU A CA 1
ATOM 769 C C . LEU A 1 103 ? 11.732 -0.299 -12.422 1.00 93.69 103 LEU A C 1
ATOM 771 O O . LEU A 1 103 ? 12.305 -1.383 -12.393 1.00 93.69 103 LEU A O 1
ATOM 775 N N . VAL A 1 104 ? 12.338 0.837 -12.766 1.00 93.00 104 VAL A N 1
ATOM 776 C CA . VAL A 1 104 ? 13.778 1.010 -12.938 1.00 93.00 104 VAL A CA 1
ATOM 777 C C . VAL A 1 104 ? 14.262 2.155 -12.056 1.00 93.00 104 VAL A C 1
ATOM 779 O O . VAL A 1 104 ? 13.552 3.144 -11.855 1.00 93.00 104 VAL A O 1
ATOM 782 N N . SER A 1 105 ? 15.491 2.051 -11.568 1.00 88.38 105 SER A N 1
ATOM 783 C CA . SER A 1 105 ? 16.224 3.176 -11.000 1.00 88.38 105 SER A CA 1
ATOM 784 C C . SER A 1 105 ? 17.169 3.753 -12.051 1.00 88.38 105 SER A C 1
ATOM 786 O O . SER A 1 105 ? 17.782 3.038 -12.847 1.00 88.38 105 SER A O 1
ATOM 788 N N . VAL A 1 106 ? 17.262 5.077 -12.075 1.00 85.19 106 VAL A N 1
ATOM 789 C CA . VAL A 1 106 ? 18.235 5.812 -12.881 1.00 85.19 106 VAL A CA 1
ATOM 790 C C . VAL A 1 106 ? 18.981 6.712 -11.917 1.00 85.19 106 VAL A C 1
ATOM 792 O O . VAL A 1 106 ? 18.339 7.406 -11.136 1.00 85.19 106 VAL A O 1
ATOM 795 N N . GLU A 1 107 ? 20.309 6.671 -11.966 1.00 72.19 107 GLU A N 1
ATOM 796 C CA . GLU A 1 107 ? 21.178 7.503 -11.131 1.00 72.19 107 GLU A CA 1
ATOM 797 C C . GLU A 1 107 ? 20.762 8.985 -11.221 1.00 72.19 107 GLU A C 1
ATOM 799 O O . GLU A 1 107 ? 20.522 9.505 -12.317 1.00 72.19 107 GLU A O 1
ATOM 804 N N . ASP A 1 108 ? 20.593 9.630 -10.063 1.00 53.22 108 ASP A N 1
ATOM 805 C CA . ASP A 1 108 ? 19.835 10.876 -9.963 1.00 53.22 108 ASP A CA 1
ATOM 806 C C . ASP A 1 108 ? 20.508 12.066 -10.660 1.00 53.22 108 ASP A C 1
ATOM 808 O O . ASP A 1 108 ? 21.667 12.414 -10.433 1.00 53.22 108 ASP A O 1
ATOM 812 N N . GLY A 1 109 ? 19.710 12.738 -11.490 1.00 54.69 109 GLY A N 1
ATOM 813 C CA . GLY A 1 109 ? 20.023 13.982 -12.178 1.00 54.69 109 GLY A CA 1
ATOM 814 C C . GLY A 1 109 ? 18.783 14.501 -12.911 1.00 54.69 109 GLY A C 1
ATOM 815 O O . GLY A 1 109 ? 17.976 13.725 -13.425 1.00 54.69 109 GLY A O 1
ATOM 816 N N . SER A 1 110 ? 18.601 15.824 -12.968 1.00 51.44 110 SER A N 1
ATOM 817 C CA . SER A 1 110 ? 17.440 16.472 -13.613 1.00 51.44 110 SER A CA 1
ATOM 818 C C . SER A 1 110 ? 17.358 16.238 -15.128 1.00 51.44 110 SER A C 1
ATOM 820 O O . SER A 1 110 ? 16.307 16.427 -15.736 1.00 51.44 110 SER A O 1
ATOM 822 N N . SER A 1 111 ? 18.450 15.783 -15.739 1.00 63.53 111 SER A N 1
ATOM 823 C CA . SER A 1 111 ? 18.502 15.312 -17.122 1.00 63.53 111 SER A CA 1
ATOM 824 C C . SER A 1 111 ? 18.929 13.854 -17.116 1.00 63.53 111 SER A C 1
ATOM 826 O O . SER A 1 111 ? 19.844 13.529 -16.371 1.00 63.53 111 SER A O 1
ATOM 828 N N . LEU A 1 112 ? 18.295 13.000 -17.931 1.00 69.44 112 LEU A N 1
ATOM 829 C CA . LEU A 1 112 ? 18.776 11.641 -18.195 1.00 69.44 112 LEU A CA 1
ATOM 830 C C . LEU A 1 112 ? 20.016 11.726 -19.090 1.00 69.44 112 LEU A C 1
ATOM 832 O O . LEU A 1 112 ? 19.872 11.921 -20.303 1.00 69.44 112 LEU A O 1
ATOM 836 N N . PRO A 1 113 ? 21.237 11.587 -18.552 1.00 80.94 113 PRO A N 1
ATOM 837 C CA . PRO A 1 113 ? 22.432 11.546 -19.371 1.00 80.94 113 PRO A CA 1
ATOM 838 C C . PRO A 1 113 ? 22.408 10.263 -20.206 1.00 80.94 113 PRO A C 1
ATOM 840 O O . PRO A 1 113 ? 22.023 9.198 -19.722 1.00 80.94 113 PRO A O 1
ATOM 843 N N . MET A 1 114 ? 22.898 10.321 -21.446 1.00 84.44 114 MET A N 1
ATOM 844 C CA . MET A 1 114 ? 22.943 9.141 -22.328 1.00 84.44 114 MET A CA 1
ATOM 845 C C . MET A 1 114 ? 23.764 7.968 -21.758 1.00 84.44 114 MET A C 1
ATOM 847 O O . MET A 1 114 ? 23.601 6.833 -22.204 1.00 84.44 114 MET A O 1
ATOM 851 N N . GLY A 1 115 ? 24.639 8.243 -20.784 1.00 83.69 115 GLY A N 1
ATOM 852 C CA . GLY A 1 115 ? 25.459 7.257 -20.085 1.00 83.69 115 GLY A CA 1
ATOM 853 C C . GLY A 1 115 ? 24.962 6.847 -18.697 1.00 83.69 115 GLY A C 1
ATOM 854 O O . GLY A 1 115 ? 25.669 6.075 -18.055 1.00 83.69 115 GLY A O 1
ATOM 855 N N . ALA A 1 116 ? 23.813 7.345 -18.218 1.00 87.94 116 ALA A N 1
ATOM 856 C CA . ALA A 1 116 ? 23.299 6.930 -16.913 1.00 87.94 116 ALA A CA 1
ATOM 857 C C . ALA A 1 116 ? 22.894 5.459 -16.918 1.00 87.94 116 ALA A C 1
ATOM 859 O O . ALA A 1 116 ? 22.289 4.964 -17.876 1.00 87.94 116 ALA A O 1
ATOM 860 N N . ALA A 1 117 ? 23.233 4.776 -15.829 1.00 90.44 117 ALA A N 1
ATOM 861 C CA . ALA A 1 117 ? 22.851 3.396 -15.622 1.00 90.44 117 ALA A CA 1
ATOM 862 C C . ALA A 1 117 ? 21.339 3.312 -15.383 1.00 90.44 117 ALA A C 1
ATOM 864 O O . ALA A 1 117 ? 20.812 3.935 -14.465 1.00 90.44 117 ALA A O 1
ATOM 865 N N . ILE A 1 118 ? 20.662 2.523 -16.212 1.00 92.44 118 ILE A N 1
ATOM 866 C CA . ILE A 1 118 ? 19.295 2.071 -15.979 1.00 92.44 118 ILE A CA 1
ATOM 867 C C . ILE A 1 118 ? 19.420 0.745 -15.244 1.00 92.44 118 ILE A C 1
ATOM 869 O O . ILE A 1 118 ? 19.862 -0.257 -15.814 1.00 92.44 118 ILE A O 1
ATOM 873 N N . GLN A 1 119 ? 19.086 0.763 -13.963 1.00 91.12 119 GLN A N 1
ATOM 874 C CA . GLN A 1 119 ? 19.194 -0.386 -13.084 1.00 91.12 119 GLN A CA 1
ATOM 875 C C . GLN A 1 119 ? 17.809 -0.924 -12.757 1.00 91.12 119 GLN A C 1
ATOM 877 O O . GLN A 1 119 ? 16.832 -0.186 -12.651 1.00 91.12 119 GLN A O 1
ATOM 882 N N . LEU A 1 120 ? 17.740 -2.240 -12.594 1.00 91.25 120 LEU A N 1
ATOM 883 C CA . LEU A 1 120 ? 16.549 -2.902 -12.100 1.00 91.25 120 LEU A CA 1
ATOM 884 C C . LEU A 1 120 ? 16.710 -3.105 -10.584 1.00 91.25 120 LEU A C 1
ATOM 886 O O . LEU A 1 120 ? 17.660 -3.804 -10.187 1.00 91.25 120 LEU A O 1
ATOM 890 N N . PRO A 1 121 ? 15.833 -2.510 -9.748 1.00 89.81 121 PRO A N 1
ATOM 891 C CA . PRO A 1 121 ? 15.812 -2.770 -8.313 1.00 89.81 121 PRO A CA 1
ATOM 892 C C . PRO A 1 121 ? 15.746 -4.272 -8.027 1.00 89.81 121 PRO A C 1
ATOM 894 O O . PRO A 1 121 ? 15.136 -5.016 -8.795 1.00 89.81 121 PRO A O 1
ATOM 897 N N . GLU A 1 122 ? 16.353 -4.717 -6.927 1.00 87.12 122 GLU A N 1
ATOM 898 C CA . GLU A 1 122 ? 16.450 -6.142 -6.572 1.00 87.12 122 GLU A CA 1
ATOM 899 C C . GLU A 1 122 ? 15.080 -6.827 -6.550 1.00 87.12 122 GLU A C 1
ATOM 901 O O . GLU A 1 122 ? 14.878 -7.783 -7.290 1.00 87.12 122 GLU A O 1
ATOM 906 N N . ARG A 1 123 ? 14.086 -6.234 -5.874 1.00 84.62 123 ARG A N 1
ATOM 907 C CA . ARG A 1 123 ? 12.703 -6.742 -5.891 1.00 84.62 123 ARG A CA 1
ATOM 908 C C . ARG A 1 123 ? 12.128 -6.913 -7.299 1.00 84.62 123 ARG A C 1
ATOM 910 O O . ARG A 1 123 ? 11.464 -7.903 -7.572 1.00 84.62 123 ARG A O 1
ATOM 917 N N . MET A 1 124 ? 12.378 -5.968 -8.210 1.00 89.44 124 MET A N 1
ATOM 918 C CA . MET A 1 124 ? 11.891 -6.079 -9.591 1.00 89.44 124 MET A CA 1
ATOM 919 C C . MET A 1 124 ? 12.622 -7.163 -10.376 1.00 89.44 124 MET A C 1
ATOM 921 O O . MET A 1 124 ? 12.025 -7.807 -11.235 1.00 89.44 124 MET A O 1
ATOM 925 N N . ARG A 1 125 ? 13.906 -7.374 -10.087 1.00 90.38 125 ARG A N 1
ATOM 926 C CA . ARG A 1 125 ? 14.697 -8.458 -10.671 1.00 90.38 125 ARG A CA 1
ATOM 927 C C . ARG A 1 125 ? 14.160 -9.810 -10.243 1.00 90.38 125 ARG A C 1
ATOM 929 O O . ARG A 1 125 ? 13.907 -10.648 -11.101 1.00 90.38 125 ARG A O 1
ATOM 936 N N . ASP A 1 126 ? 13.951 -9.978 -8.947 1.00 88.06 126 ASP A N 1
ATOM 937 C CA . ASP A 1 126 ? 13.441 -11.212 -8.366 1.00 88.06 126 ASP A CA 1
ATOM 938 C C . ASP A 1 126 ? 12.041 -11.505 -8.910 1.00 88.06 126 ASP A C 1
ATOM 940 O O . ASP A 1 126 ? 11.809 -12.575 -9.476 1.00 88.06 126 ASP A O 1
ATOM 944 N N . LEU A 1 127 ? 11.161 -10.499 -8.906 1.00 87.56 127 LEU A N 1
ATOM 945 C CA . LEU A 1 127 ? 9.817 -10.579 -9.468 1.00 87.56 127 LEU A CA 1
ATOM 946 C C . LEU A 1 127 ? 9.815 -11.013 -10.947 1.00 87.56 127 LEU A C 1
ATOM 948 O O . LEU A 1 127 ? 9.119 -11.964 -11.309 1.00 87.56 127 LEU A O 1
ATOM 952 N N . LEU A 1 128 ? 10.603 -10.360 -11.812 1.00 90.50 128 LEU A N 1
ATOM 953 C CA . LEU A 1 128 ? 10.671 -10.705 -13.241 1.00 90.50 128 LEU A CA 1
ATOM 954 C C . LEU A 1 128 ? 11.295 -12.085 -13.498 1.00 90.50 128 LEU A C 1
ATOM 956 O O . LEU A 1 128 ? 10.967 -12.722 -14.498 1.00 90.50 128 LEU A O 1
ATOM 960 N N . CYS A 1 129 ? 12.157 -12.561 -12.600 1.00 88.12 129 CYS A N 1
ATOM 961 C CA . CYS A 1 129 ? 12.706 -13.916 -12.628 1.00 88.12 129 CYS A CA 1
ATOM 962 C C . CYS A 1 129 ? 11.753 -14.976 -12.039 1.00 88.12 129 CYS A C 1
ATOM 964 O O . CYS A 1 129 ? 12.074 -16.162 -12.075 1.00 88.12 129 CYS A O 1
ATOM 966 N N . GLY A 1 130 ? 10.590 -14.576 -11.510 1.00 81.94 130 GLY A N 1
ATOM 967 C CA . GLY A 1 130 ? 9.616 -15.471 -10.875 1.00 81.94 130 GLY A CA 1
ATOM 968 C C . GLY A 1 130 ? 9.898 -15.764 -9.397 1.00 81.94 130 GLY A C 1
ATOM 969 O O . GLY A 1 130 ? 9.179 -16.546 -8.777 1.00 81.94 130 GLY A O 1
ATOM 970 N N . PHE A 1 131 ? 10.907 -15.123 -8.808 1.00 76.31 131 PHE A N 1
ATOM 971 C CA . PHE A 1 131 ? 11.190 -15.143 -7.377 1.00 76.31 131 PHE A CA 1
ATOM 972 C C . PHE A 1 131 ? 10.348 -14.052 -6.697 1.00 76.31 131 PHE A C 1
ATOM 974 O O . PHE A 1 131 ? 10.835 -12.985 -6.358 1.00 76.31 131 PHE A O 1
ATOM 981 N N . GLY A 1 132 ? 9.041 -14.274 -6.566 1.00 59.91 132 GLY A N 1
ATOM 982 C CA . GLY A 1 132 ? 8.136 -13.242 -6.056 1.00 59.91 132 GLY A CA 1
ATOM 983 C C . GLY A 1 132 ? 6.877 -13.820 -5.433 1.00 59.91 132 GLY A C 1
ATOM 984 O O . GLY A 1 132 ? 5.800 -13.747 -6.014 1.00 59.91 132 GLY A O 1
ATOM 985 N N . GLY A 1 133 ? 7.020 -14.437 -4.260 1.00 56.25 133 GLY A N 1
ATOM 986 C CA . GLY A 1 133 ? 5.886 -14.787 -3.403 1.00 56.25 133 GLY A CA 1
ATOM 987 C C . GLY A 1 133 ? 5.428 -13.599 -2.548 1.00 56.25 133 GLY A C 1
ATOM 988 O O . GLY A 1 133 ? 6.130 -12.596 -2.440 1.00 56.25 133 GLY A O 1
ATOM 989 N N . HIS A 1 134 ? 4.281 -13.749 -1.873 1.00 48.16 134 HIS A N 1
ATOM 990 C CA . HIS A 1 134 ? 3.655 -12.762 -0.963 1.00 48.16 134 HIS A CA 1
ATOM 991 C C . HIS A 1 134 ? 4.523 -12.378 0.267 1.00 48.16 134 HIS A C 1
ATOM 993 O O . HIS A 1 134 ? 4.104 -11.600 1.129 1.00 48.16 134 HIS A O 1
ATOM 999 N N . GLU A 1 135 ? 5.737 -12.922 0.349 1.00 49.47 135 GLU A N 1
ATOM 1000 C CA . GLU A 1 135 ? 6.698 -12.799 1.445 1.00 49.47 135 GLU A CA 1
ATOM 1001 C C . GLU A 1 135 ? 7.978 -12.054 1.037 1.00 49.47 135 GLU A C 1
ATOM 1003 O O . GLU A 1 135 ? 8.967 -12.089 1.767 1.00 49.47 135 GLU A O 1
ATOM 1008 N N . MET A 1 136 ? 8.002 -11.367 -0.114 1.00 51.88 136 MET A N 1
ATOM 1009 C CA . MET A 1 136 ? 9.051 -10.370 -0.338 1.00 51.88 136 MET A CA 1
ATOM 1010 C C . MET A 1 136 ? 8.893 -9.296 0.741 1.00 51.88 136 MET A C 1
ATOM 1012 O O . MET A 1 136 ? 7.893 -8.582 0.771 1.00 51.88 136 MET A O 1
ATOM 1016 N N . GLY A 1 137 ? 9.834 -9.285 1.690 1.00 55.22 137 GLY A N 1
ATOM 1017 C CA . GLY A 1 137 ? 9.746 -8.511 2.925 1.00 55.22 137 GLY A CA 1
ATOM 1018 C C . GLY A 1 137 ? 9.371 -7.066 2.639 1.00 55.22 137 GLY A C 1
ATOM 1019 O O . GLY A 1 137 ? 9.993 -6.430 1.790 1.00 55.22 137 GLY A O 1
ATOM 1020 N N . MET A 1 138 ? 8.335 -6.577 3.315 1.00 65.06 138 MET A N 1
ATOM 1021 C CA . MET A 1 138 ? 7.878 -5.203 3.149 1.00 65.06 138 MET A CA 1
ATOM 1022 C C . MET A 1 138 ? 8.914 -4.229 3.701 1.00 65.06 138 MET A C 1
ATOM 1024 O O . MET A 1 138 ? 9.688 -4.574 4.597 1.00 65.06 138 MET A O 1
ATOM 1028 N N . ASP A 1 139 ? 8.940 -3.020 3.145 1.00 72.19 139 ASP A N 1
ATOM 1029 C CA . ASP A 1 139 ? 9.841 -1.981 3.631 1.00 72.19 139 ASP A CA 1
ATOM 1030 C C . ASP A 1 139 ? 9.563 -1.654 5.098 1.00 72.19 139 ASP A C 1
ATOM 1032 O O . ASP A 1 139 ? 8.434 -1.750 5.591 1.00 72.19 139 ASP A O 1
ATOM 1036 N N . GLU A 1 140 ? 10.617 -1.255 5.806 1.00 74.81 140 GLU A N 1
ATOM 1037 C CA . GLU A 1 140 ? 10.505 -0.820 7.189 1.00 74.81 140 GLU A CA 1
ATOM 1038 C C . GLU A 1 140 ? 9.494 0.334 7.293 1.00 74.81 140 GLU A C 1
ATOM 1040 O O . GLU A 1 140 ? 9.628 1.380 6.659 1.00 74.81 140 GLU A O 1
ATOM 1045 N N . GLY A 1 141 ? 8.445 0.133 8.092 1.00 80.25 141 GLY A N 1
ATOM 1046 C CA . GLY A 1 141 ? 7.353 1.099 8.228 1.00 80.25 141 GLY A CA 1
ATOM 1047 C C . GLY A 1 141 ? 6.133 0.837 7.343 1.00 80.25 141 GLY A C 1
ATOM 1048 O O . GLY A 1 141 ? 5.198 1.637 7.403 1.00 80.25 141 GLY A O 1
ATOM 1049 N N . VAL A 1 142 ? 6.099 -0.270 6.593 1.00 87.56 142 VAL A N 1
ATOM 1050 C CA . VAL A 1 142 ? 4.895 -0.766 5.909 1.00 87.56 142 VAL A CA 1
ATOM 1051 C C . VAL A 1 142 ? 4.400 -2.040 6.596 1.00 87.56 142 VAL A C 1
ATOM 1053 O O . VAL A 1 142 ? 5.171 -2.964 6.847 1.00 87.56 142 VAL A O 1
ATOM 1056 N N . GLU A 1 143 ? 3.105 -2.115 6.895 1.00 89.12 143 GLU A N 1
ATOM 1057 C CA . GLU A 1 143 ? 2.481 -3.276 7.546 1.00 89.12 143 GLU A CA 1
ATOM 1058 C C . GLU A 1 143 ? 1.179 -3.660 6.837 1.00 89.12 143 GLU A C 1
ATOM 1060 O O . GLU A 1 143 ? 0.392 -2.787 6.479 1.00 89.12 143 GLU A O 1
ATOM 1065 N N . ARG A 1 144 ? 0.923 -4.960 6.636 1.00 90.75 144 ARG A N 1
ATOM 1066 C CA . ARG A 1 144 ? -0.349 -5.414 6.054 1.00 90.75 144 ARG A CA 1
ATOM 1067 C C . ARG A 1 144 ? -1.447 -5.375 7.109 1.00 90.75 144 ARG A C 1
ATOM 1069 O O . ARG A 1 144 ? -1.306 -5.960 8.181 1.00 90.75 144 ARG A O 1
ATOM 1076 N N . LEU A 1 145 ? -2.557 -4.728 6.779 1.00 91.88 145 LEU A N 1
ATOM 1077 C CA . LEU A 1 145 ? -3.741 -4.675 7.623 1.00 91.88 145 LEU A CA 1
ATOM 1078 C C . LEU A 1 145 ? -4.754 -5.717 7.156 1.00 91.88 145 LEU A C 1
ATOM 1080 O O . LEU A 1 145 ? -5.063 -5.825 5.971 1.00 91.88 145 LEU A O 1
ATOM 1084 N N . ALA A 1 146 ? -5.287 -6.471 8.112 1.00 91.12 146 ALA A N 1
ATOM 1085 C CA . ALA A 1 146 ? -6.407 -7.371 7.884 1.00 91.12 146 ALA A CA 1
ATOM 1086 C C . ALA A 1 146 ? -7.705 -6.704 8.368 1.00 91.12 146 ALA A C 1
ATOM 1088 O O . ALA A 1 146 ? -7.679 -6.053 9.420 1.00 91.12 146 ALA A O 1
ATOM 1089 N N . PRO A 1 147 ? -8.834 -6.887 7.661 1.00 93.00 147 PRO A N 1
ATOM 1090 C CA . PRO A 1 147 ? -10.138 -6.464 8.151 1.00 93.00 147 PRO A CA 1
ATOM 1091 C C . PRO A 1 147 ? -10.435 -7.073 9.523 1.00 93.00 147 PRO A C 1
ATOM 1093 O O . PRO A 1 147 ? -10.112 -8.232 9.798 1.00 93.00 147 PRO A O 1
ATOM 1096 N N . VAL A 1 148 ? -11.043 -6.274 10.394 1.00 93.88 148 VAL A N 1
ATOM 1097 C CA . VAL A 1 148 ? -11.443 -6.678 11.745 1.00 93.88 148 VAL A CA 1
ATOM 1098 C C . VAL A 1 148 ? -12.926 -6.381 11.943 1.00 93.88 148 VAL A C 1
ATOM 1100 O O . VAL A 1 148 ? -13.445 -5.471 11.297 1.00 93.88 148 VAL A O 1
ATOM 1103 N N . PRO A 1 149 ? -13.619 -7.099 12.843 1.00 93.88 149 PRO A N 1
ATOM 1104 C CA . PRO A 1 149 ? -15.014 -6.803 13.139 1.00 93.88 149 PRO A CA 1
ATOM 1105 C C . PRO A 1 149 ? -15.208 -5.346 13.570 1.00 93.88 149 PRO A C 1
ATOM 1107 O O . PRO A 1 149 ? -14.468 -4.832 14.410 1.00 93.88 149 PRO A O 1
ATOM 1110 N N . LEU A 1 150 ? -16.225 -4.696 13.004 1.00 94.81 150 LEU A N 1
ATOM 1111 C CA . LEU A 1 150 ? -16.603 -3.314 13.297 1.00 94.81 150 LEU A CA 1
ATOM 1112 C C . LEU A 1 150 ? -17.983 -3.246 13.969 1.00 94.81 150 LEU A C 1
ATOM 1114 O O . LEU A 1 150 ? -18.803 -4.138 13.755 1.00 94.81 150 LEU A O 1
ATOM 1118 N N . PRO A 1 151 ? -18.281 -2.194 14.753 1.00 94.62 151 PRO A N 1
ATOM 1119 C CA . PRO A 1 151 ? -19.649 -1.887 15.165 1.00 94.62 151 PRO A CA 1
ATOM 1120 C C . PRO A 1 151 ? -20.559 -1.684 13.948 1.00 94.62 151 PRO A C 1
ATOM 1122 O O . PRO A 1 151 ? -20.105 -1.144 12.941 1.00 94.62 151 PRO A O 1
ATOM 1125 N N . GLU A 1 152 ? -21.839 -2.049 14.060 1.00 93.75 152 GLU A N 1
ATOM 1126 C CA . GLU A 1 152 ? -22.841 -1.955 12.979 1.00 93.75 152 GLU A CA 1
ATOM 1127 C C . GLU A 1 152 ? -22.847 -0.574 12.306 1.00 93.75 152 GLU A C 1
ATOM 1129 O O . GLU A 1 152 ? -22.665 -0.468 11.099 1.00 93.75 152 GLU A O 1
ATOM 1134 N N . ARG A 1 153 ? -22.853 0.500 13.105 1.00 95.12 153 ARG A N 1
ATOM 1135 C CA . ARG A 1 153 ? -22.746 1.886 12.623 1.00 95.12 153 ARG A CA 1
ATOM 1136 C C . ARG A 1 153 ? -21.543 2.132 11.700 1.00 95.12 153 ARG A C 1
ATOM 1138 O O . ARG A 1 153 ? -21.655 2.869 10.724 1.00 95.12 153 ARG A O 1
ATOM 1145 N N . LEU A 1 154 ? -20.374 1.571 12.023 1.00 95.69 154 LEU A N 1
ATOM 1146 C CA . LEU A 1 154 ? -19.170 1.722 11.199 1.00 95.69 154 LEU A CA 1
ATOM 1147 C C . LEU A 1 154 ? -19.186 0.786 9.984 1.00 95.69 154 LEU A C 1
ATOM 1149 O O . LEU A 1 154 ? -18.612 1.148 8.962 1.00 95.69 154 LEU A O 1
ATOM 1153 N N . GLN A 1 155 ? -19.855 -0.368 10.061 1.00 95.38 155 GLN A N 1
ATOM 1154 C CA . GLN A 1 155 ? -20.082 -1.234 8.897 1.00 95.38 155 GLN A CA 1
ATOM 1155 C C . GLN A 1 155 ? -20.993 -0.551 7.867 1.00 95.38 155 GLN A C 1
ATOM 1157 O O . GLN A 1 155 ? -20.688 -0.549 6.672 1.00 95.38 155 GLN A O 1
ATOM 1162 N N . ASP A 1 156 ? -22.074 0.083 8.322 1.00 96.62 156 ASP A N 1
ATOM 1163 C CA . ASP A 1 156 ? -22.976 0.857 7.466 1.00 96.62 156 ASP A CA 1
ATOM 1164 C C . ASP A 1 156 ? -22.230 2.022 6.816 1.00 96.62 156 ASP A C 1
ATOM 1166 O O . ASP A 1 156 ? -22.284 2.209 5.600 1.00 96.62 156 ASP A O 1
ATOM 1170 N N . LEU A 1 157 ? -21.440 2.754 7.607 1.00 96.94 157 LEU A N 1
ATOM 1171 C CA . LEU A 1 157 ? -20.603 3.833 7.094 1.00 96.94 157 LEU A CA 1
ATOM 1172 C C . LEU A 1 157 ? -19.580 3.328 6.067 1.00 96.94 157 LEU A C 1
ATOM 1174 O O . LEU A 1 157 ? -19.430 3.947 5.020 1.00 96.94 157 LEU A O 1
ATOM 1178 N N . ALA A 1 158 ? -18.915 2.196 6.314 1.00 96.94 158 ALA A N 1
ATOM 1179 C CA . ALA A 1 158 ? -17.988 1.604 5.350 1.00 96.94 158 ALA A CA 1
ATOM 1180 C C . ALA A 1 158 ? -18.684 1.240 4.030 1.00 96.94 158 ALA A C 1
ATOM 1182 O O . ALA A 1 158 ? -18.114 1.432 2.958 1.00 96.94 158 ALA A O 1
ATOM 1183 N N . THR A 1 159 ? -19.931 0.758 4.107 1.00 96.50 159 THR A N 1
ATOM 1184 C CA . THR A 1 159 ? -20.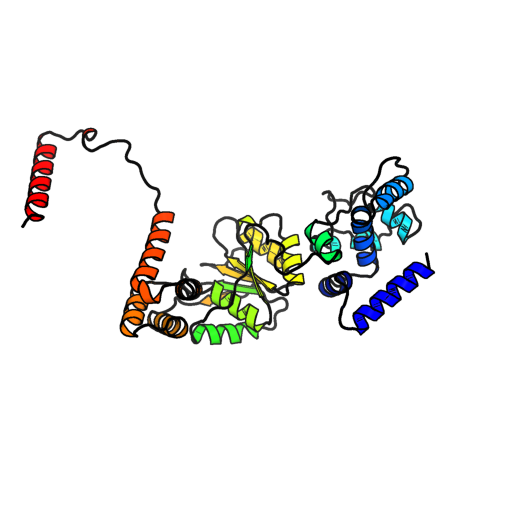770 0.479 2.932 1.00 96.50 159 THR A CA 1
ATOM 1185 C C . THR A 1 159 ? -21.006 1.742 2.112 1.00 96.50 159 THR A C 1
ATOM 1187 O O . THR A 1 159 ? -20.830 1.718 0.899 1.00 96.50 159 THR A O 1
ATOM 1190 N N . LEU A 1 160 ? -21.371 2.843 2.771 1.00 96.62 160 LEU A N 1
ATOM 1191 C CA . LEU A 1 160 ? -21.631 4.124 2.113 1.00 96.62 160 LEU A CA 1
ATOM 1192 C C . LEU A 1 160 ? -20.360 4.718 1.498 1.00 96.62 160 LEU A C 1
ATOM 1194 O O . LEU A 1 160 ? -20.386 5.197 0.370 1.00 96.62 160 LEU A O 1
ATOM 1198 N N . LEU A 1 161 ? -19.236 4.664 2.215 1.00 96.12 161 LEU A N 1
ATOM 1199 C CA . LEU A 1 161 ? -17.961 5.204 1.736 1.00 96.12 161 LEU A CA 1
ATOM 1200 C C . LEU A 1 161 ? -17.404 4.424 0.540 1.00 96.12 161 LEU A C 1
ATOM 1202 O O . LEU A 1 161 ? -16.805 5.024 -0.346 1.00 96.12 161 LEU A O 1
ATOM 1206 N N . ALA A 1 162 ? -17.623 3.107 0.486 1.00 94.31 162 ALA A N 1
ATOM 1207 C CA . ALA A 1 162 ? -17.211 2.274 -0.643 1.00 94.31 162 ALA A CA 1
ATOM 1208 C C . ALA A 1 162 ? -18.057 2.496 -1.915 1.00 94.31 162 ALA A C 1
ATOM 1210 O O . ALA A 1 162 ? -17.695 1.993 -2.972 1.00 94.31 162 ALA A O 1
ATOM 1211 N N . GLN A 1 163 ? -19.174 3.228 -1.821 1.00 93.81 163 GLN A N 1
ATOM 1212 C CA . GLN A 1 163 ? -20.031 3.601 -2.956 1.00 93.81 163 GLN A CA 1
ATOM 1213 C C . GLN A 1 163 ? -19.711 4.992 -3.517 1.00 93.81 163 GLN A C 1
ATOM 1215 O O . GLN A 1 163 ? -20.410 5.466 -4.409 1.00 93.81 163 GLN A O 1
ATOM 1220 N N . ILE A 1 164 ? -18.710 5.686 -2.971 1.00 92.00 164 ILE A N 1
ATOM 1221 C CA . ILE A 1 164 ? -18.298 6.988 -3.489 1.00 92.00 164 ILE A CA 1
ATOM 1222 C C . ILE A 1 164 ? -17.624 6.776 -4.846 1.00 92.00 164 ILE A C 1
ATOM 1224 O O . ILE A 1 164 ? -16.566 6.155 -4.925 1.00 92.00 164 ILE A O 1
ATOM 1228 N N . ASP A 1 165 ? -18.229 7.344 -5.887 1.00 84.75 165 ASP A N 1
ATOM 1229 C CA . ASP A 1 165 ? -17.684 7.372 -7.243 1.00 84.75 165 ASP A CA 1
ATOM 1230 C C . ASP A 1 165 ? -16.544 8.406 -7.332 1.00 84.75 165 ASP A C 1
ATOM 1232 O O . ASP A 1 165 ? -16.722 9.524 -7.819 1.00 84.75 165 ASP A O 1
ATOM 1236 N N . ASP A 1 166 ? -15.374 8.043 -6.806 1.00 85.25 166 ASP A N 1
ATOM 1237 C CA . ASP A 1 166 ? -14.126 8.798 -6.931 1.00 85.25 166 ASP A CA 1
ATOM 1238 C C . ASP A 1 166 ? -12.982 7.843 -7.296 1.00 85.25 166 ASP A C 1
ATOM 1240 O O . ASP A 1 166 ? -12.781 6.808 -6.654 1.00 85.25 166 ASP A O 1
ATOM 1244 N N . GLU A 1 167 ? -12.227 8.177 -8.342 1.00 85.25 167 GLU A N 1
ATOM 1245 C CA . GLU A 1 167 ? -11.171 7.324 -8.886 1.00 85.25 167 GLU A CA 1
ATOM 1246 C C . GLU A 1 167 ? -9.844 8.094 -9.016 1.00 85.25 167 GLU A C 1
ATOM 1248 O O . GLU A 1 167 ? -9.717 8.966 -9.881 1.00 85.25 167 GLU A O 1
ATOM 1253 N N . PRO A 1 168 ? -8.810 7.750 -8.223 1.00 88.81 168 PRO A N 1
ATOM 1254 C CA . PRO A 1 168 ? -8.818 6.806 -7.100 1.00 88.81 168 PRO A CA 1
ATOM 1255 C C . PRO A 1 168 ? -9.394 7.415 -5.813 1.00 88.81 168 PRO A C 1
ATOM 1257 O O . PRO A 1 168 ? -9.022 8.524 -5.441 1.00 88.81 168 PRO A O 1
ATOM 1260 N N . LEU A 1 169 ? -10.189 6.644 -5.065 1.00 94.38 169 LEU A N 1
ATOM 1261 C CA . LEU A 1 169 ? -10.838 7.114 -3.837 1.00 94.38 169 LEU A CA 1
ATOM 1262 C C . LEU A 1 169 ? -9.838 7.710 -2.828 1.00 94.38 169 LEU A C 1
ATOM 1264 O O . LEU A 1 169 ? -8.859 7.064 -2.418 1.00 94.38 169 LEU A O 1
ATOM 1268 N N . ARG A 1 170 ? -10.107 8.950 -2.408 1.00 95.62 170 ARG A N 1
ATOM 1269 C CA . ARG A 1 170 ? -9.376 9.669 -1.357 1.00 95.62 170 ARG A CA 1
ATOM 1270 C C . ARG A 1 170 ? -10.303 10.004 -0.207 1.00 95.62 170 ARG A C 1
ATOM 1272 O O . ARG A 1 170 ? -11.317 10.661 -0.407 1.00 95.62 170 ARG A O 1
ATOM 1279 N N . LEU A 1 171 ? -9.934 9.614 1.012 1.00 96.00 171 LEU A N 1
ATOM 1280 C CA . LEU A 1 171 ? -10.726 9.942 2.198 1.00 96.00 171 LEU A CA 1
ATOM 1281 C C . LEU A 1 171 ? -9.844 10.331 3.378 1.00 96.00 171 LEU A C 1
ATOM 1283 O O . LEU A 1 171 ? -8.855 9.668 3.685 1.00 96.00 171 LEU A O 1
ATOM 1287 N N . GLN A 1 172 ? -10.254 11.382 4.082 1.00 96.19 172 GLN A N 1
ATOM 1288 C CA . GLN A 1 172 ? -9.778 11.689 5.426 1.00 96.19 172 GLN A CA 1
ATOM 1289 C C . GLN A 1 172 ? -10.775 11.136 6.444 1.00 96.19 172 GLN A C 1
ATOM 1291 O O . GLN A 1 172 ? -11.930 11.555 6.474 1.00 96.19 172 GLN A O 1
ATOM 1296 N N . ILE A 1 173 ? -10.337 10.216 7.297 1.00 96.50 173 ILE A N 1
ATOM 1297 C CA . ILE A 1 173 ? -11.123 9.659 8.397 1.00 96.50 173 ILE A CA 1
ATOM 1298 C C . ILE A 1 173 ? -10.627 10.284 9.695 1.00 96.50 173 ILE A C 1
ATOM 1300 O O . ILE A 1 173 ? -9.548 9.965 10.202 1.00 96.50 173 ILE A O 1
ATOM 1304 N N . ILE A 1 174 ? -11.448 11.177 10.236 1.00 95.44 174 ILE A N 1
ATOM 1305 C CA . ILE A 1 174 ? -11.123 11.994 11.397 1.00 95.44 174 ILE A CA 1
ATOM 1306 C C . ILE A 1 174 ? -11.916 11.515 12.601 1.00 95.44 174 ILE A C 1
ATOM 1308 O O . ILE A 1 174 ? -13.131 11.355 12.542 1.00 95.44 174 ILE A O 1
ATOM 1312 N N . GLY A 1 175 ? -11.237 11.337 13.721 1.00 93.00 175 GLY A N 1
ATOM 1313 C CA . GLY A 1 175 ? -11.874 11.000 14.987 1.00 93.00 175 GLY A CA 1
ATOM 1314 C C . GLY A 1 175 ? -10.849 10.937 16.108 1.00 93.00 175 GLY A C 1
ATOM 1315 O O . GLY A 1 175 ? -9.650 10.955 15.831 1.00 93.00 175 GLY A O 1
ATOM 1316 N N . PRO A 1 176 ? -11.283 10.856 17.369 1.00 90.50 176 PRO A N 1
ATOM 1317 C CA . PRO A 1 176 ? -10.364 10.708 18.488 1.00 90.50 176 PRO A CA 1
ATOM 1318 C C . PRO A 1 176 ? -9.629 9.361 18.441 1.00 90.50 176 PRO A C 1
ATOM 1320 O O . PRO A 1 176 ? -10.068 8.403 17.790 1.00 90.50 176 PRO A O 1
ATOM 1323 N N . SER A 1 177 ? -8.511 9.266 19.164 1.00 86.00 177 SER A N 1
ATOM 1324 C CA . SER A 1 177 ? -7.862 7.979 19.418 1.00 86.00 177 SER A CA 1
ATOM 1325 C C . SER A 1 177 ? -8.866 6.966 19.982 1.00 86.00 177 SER A C 1
ATOM 1327 O O . SER A 1 177 ? -9.746 7.307 20.773 1.00 86.00 177 SER A O 1
ATOM 1329 N N . GLY A 1 178 ? -8.787 5.717 19.525 1.00 85.06 178 GLY A N 1
ATOM 1330 C CA . GLY A 1 178 ? -9.740 4.674 19.910 1.00 85.06 178 GLY A CA 1
ATOM 1331 C C . GLY A 1 178 ? -11.008 4.576 19.044 1.00 85.06 178 GLY A C 1
ATOM 1332 O O . GLY A 1 178 ? -11.709 3.571 19.117 1.00 85.06 178 GLY A O 1
ATOM 1333 N N . ALA A 1 179 ? -11.307 5.556 18.180 1.00 90.62 179 ALA A N 1
ATOM 1334 C CA . ALA A 1 179 ? -12.567 5.589 17.418 1.00 90.62 179 ALA A CA 1
ATOM 1335 C C . ALA A 1 179 ? -12.685 4.539 16.287 1.00 90.62 179 ALA A C 1
ATOM 1337 O O . ALA A 1 179 ? -13.711 4.462 15.619 1.00 90.62 179 ALA A O 1
ATOM 1338 N N . GLY A 1 180 ? -11.648 3.728 16.048 1.00 92.12 180 GLY A N 1
ATOM 1339 C CA . GLY A 1 180 ? -11.658 2.694 15.006 1.00 92.12 180 GLY A CA 1
ATOM 1340 C C . GLY A 1 180 ? -11.355 3.195 13.590 1.00 92.12 180 GLY A C 1
ATOM 1341 O O . GLY A 1 180 ? -11.702 2.524 12.625 1.00 92.12 180 GLY A O 1
ATOM 1342 N N . ARG A 1 181 ? -10.675 4.341 13.448 1.00 94.94 181 ARG A N 1
ATOM 1343 C CA . ARG A 1 181 ? -10.346 4.969 12.150 1.00 94.94 181 ARG A CA 1
ATOM 1344 C C . ARG A 1 181 ? -9.622 4.025 11.178 1.00 94.94 181 ARG A C 1
ATOM 1346 O O . ARG A 1 181 ? -10.045 3.879 10.039 1.00 94.94 181 ARG A O 1
ATOM 1353 N N . THR A 1 182 ? -8.563 3.353 11.639 1.00 94.81 182 THR A N 1
ATOM 1354 C CA . THR A 1 182 ? -7.782 2.395 10.834 1.00 94.81 182 THR A CA 1
ATOM 1355 C C . THR A 1 182 ? -8.607 1.171 10.447 1.00 94.81 182 THR A C 1
ATOM 1357 O O . THR A 1 182 ? -8.499 0.685 9.324 1.00 94.81 182 THR A O 1
ATOM 1360 N N . ALA A 1 183 ? -9.460 0.690 11.354 1.00 95.69 183 ALA A N 1
ATOM 1361 C CA . ALA A 1 183 ? -10.341 -0.441 11.088 1.00 95.69 183 ALA A CA 1
ATOM 1362 C C . ALA A 1 183 ? -11.413 -0.078 10.044 1.00 95.69 183 ALA A C 1
ATOM 1364 O O . ALA A 1 183 ? -11.621 -0.841 9.106 1.00 95.69 183 ALA A O 1
ATOM 1365 N N . LEU A 1 184 ? -12.006 1.121 10.134 1.00 97.25 184 LEU A N 1
ATOM 1366 C CA . LEU A 1 184 ? -12.917 1.653 9.116 1.00 97.25 184 LEU A CA 1
ATOM 1367 C C . LEU A 1 184 ? -12.219 1.805 7.756 1.00 97.25 184 LEU A C 1
ATOM 1369 O O . LEU A 1 184 ? -12.748 1.342 6.754 1.00 97.25 184 LEU A O 1
ATOM 1373 N N . ALA A 1 185 ? -11.024 2.404 7.721 1.00 97.06 185 ALA A N 1
ATOM 1374 C CA . ALA A 1 185 ? -10.233 2.543 6.496 1.00 97.06 185 ALA A CA 1
ATOM 1375 C C . ALA A 1 185 ? -9.983 1.186 5.818 1.00 97.06 185 ALA A C 1
ATOM 1377 O O . ALA A 1 185 ? -10.170 1.039 4.614 1.00 97.06 185 ALA A O 1
ATOM 1378 N N . THR A 1 186 ? -9.592 0.189 6.615 1.00 97.31 186 THR A N 1
ATOM 1379 C CA . THR A 1 186 ? -9.311 -1.173 6.144 1.00 97.31 186 THR A CA 1
ATOM 1380 C C . THR A 1 186 ? -10.569 -1.849 5.601 1.00 97.31 186 THR A C 1
ATOM 1382 O O . THR A 1 186 ? -10.516 -2.479 4.551 1.00 97.31 186 THR A O 1
ATOM 1385 N N . GLU A 1 187 ? -11.708 -1.687 6.277 1.00 97.31 187 GLU A N 1
ATOM 1386 C CA . GLU A 1 187 ? -12.992 -2.235 5.830 1.00 97.31 187 GLU A CA 1
ATOM 1387 C C . GLU A 1 187 ? -13.471 -1.599 4.516 1.00 97.31 187 GLU A C 1
ATOM 1389 O O . GLU A 1 187 ? -13.967 -2.303 3.638 1.00 97.31 187 GLU A O 1
ATOM 1394 N N . VAL A 1 188 ? -13.299 -0.283 4.345 1.00 97.25 188 VAL A N 1
ATOM 1395 C CA . VAL A 1 188 ? -13.624 0.397 3.079 1.00 97.25 188 VAL A CA 1
ATOM 1396 C C . VAL A 1 188 ? -12.791 -0.184 1.935 1.00 97.25 188 VAL A C 1
ATOM 1398 O O . VAL A 1 188 ? -13.347 -0.530 0.897 1.00 97.25 188 VAL A O 1
ATOM 1401 N N . LEU A 1 189 ? -11.480 -0.362 2.132 1.00 96.94 189 LEU A N 1
ATOM 1402 C CA . LEU A 1 189 ? -10.604 -0.973 1.125 1.00 96.94 189 LEU A CA 1
ATOM 1403 C C . LEU A 1 189 ? -11.007 -2.419 0.803 1.00 96.94 189 LEU A C 1
ATOM 1405 O O . LEU A 1 189 ? -11.091 -2.782 -0.369 1.00 96.94 189 LEU A O 1
ATOM 1409 N N . ALA A 1 190 ? -11.342 -3.214 1.820 1.00 96.38 190 ALA A N 1
ATOM 1410 C CA . ALA A 1 190 ? -11.797 -4.589 1.631 1.00 96.38 190 ALA A CA 1
ATOM 1411 C C . ALA A 1 190 ? -13.081 -4.672 0.790 1.00 96.38 190 ALA A C 1
ATOM 1413 O O . ALA A 1 190 ? -13.217 -5.558 -0.053 1.00 96.38 190 ALA A O 1
ATOM 1414 N N . ARG A 1 191 ? -14.008 -3.721 0.961 1.00 95.44 191 ARG A N 1
ATOM 1415 C CA . ARG A 1 191 ? -15.248 -3.630 0.168 1.00 95.44 191 ARG A CA 1
ATOM 1416 C C . ARG A 1 191 ? -15.015 -3.233 -1.284 1.00 95.44 191 ARG A C 1
ATOM 1418 O O . ARG A 1 191 ? -15.792 -3.636 -2.143 1.00 95.44 191 ARG A O 1
ATOM 1425 N N . LEU A 1 192 ? -13.931 -2.512 -1.558 1.00 94.44 192 LEU A N 1
ATOM 1426 C CA . LEU A 1 192 ? -13.453 -2.243 -2.916 1.00 94.44 192 LEU A CA 1
ATOM 1427 C C . LEU A 1 192 ? -12.714 -3.446 -3.532 1.00 94.44 192 LEU A C 1
ATOM 1429 O O . LEU A 1 192 ? -12.245 -3.361 -4.662 1.00 94.44 192 LEU A O 1
ATOM 1433 N N . GLY A 1 193 ? -12.599 -4.566 -2.806 1.00 94.50 193 GLY A N 1
ATOM 1434 C CA . GLY A 1 193 ? -11.873 -5.757 -3.246 1.00 94.50 193 GLY A CA 1
ATOM 1435 C C . GLY A 1 193 ? -10.353 -5.630 -3.134 1.00 94.50 193 GLY A C 1
ATOM 1436 O O . GLY A 1 193 ? -9.638 -6.402 -3.770 1.00 94.50 193 GLY A O 1
ATOM 1437 N N . LEU A 1 194 ? -9.859 -4.667 -2.349 1.00 94.94 194 LEU A N 1
ATOM 1438 C CA . LEU A 1 194 ? -8.436 -4.382 -2.188 1.00 94.94 194 LEU A CA 1
ATOM 1439 C C . LEU A 1 194 ? -7.914 -4.857 -0.829 1.00 94.94 194 LEU A C 1
ATOM 1441 O O . LEU A 1 194 ? -8.617 -4.824 0.183 1.00 94.94 194 LEU A O 1
ATOM 1445 N N . GLY A 1 195 ? -6.635 -5.232 -0.793 1.00 94.94 195 GLY A N 1
ATOM 1446 C CA . GLY A 1 195 ? -5.886 -5.338 0.459 1.00 94.94 195 GLY A CA 1
ATOM 1447 C C . GLY A 1 195 ? -5.589 -3.958 1.062 1.00 94.94 195 GLY A C 1
ATOM 1448 O O . GLY A 1 195 ? -5.830 -2.921 0.442 1.00 94.94 195 GLY A O 1
ATOM 1449 N N . ALA A 1 196 ? -5.041 -3.925 2.277 1.00 95.38 196 ALA A N 1
ATOM 1450 C CA . ALA A 1 196 ? -4.702 -2.679 2.960 1.00 95.38 196 ALA A CA 1
ATOM 1451 C C . ALA A 1 196 ? -3.263 -2.702 3.485 1.00 95.38 196 ALA A C 1
ATOM 1453 O O . ALA A 1 196 ? -2.852 -3.642 4.169 1.00 95.38 196 ALA A O 1
ATOM 1454 N N . LEU A 1 197 ? -2.511 -1.638 3.202 1.00 93.88 197 LEU A N 1
ATOM 1455 C CA . LEU A 1 197 ? -1.161 -1.422 3.720 1.00 93.88 197 LEU A CA 1
ATOM 1456 C C . LEU A 1 197 ? -1.148 -0.191 4.627 1.00 93.88 197 LEU A C 1
ATOM 1458 O O . LEU A 1 197 ? -1.463 0.913 4.190 1.00 93.88 197 LEU A O 1
ATOM 1462 N N . SER A 1 198 ? -0.760 -0.372 5.886 1.00 92.00 198 SER A N 1
ATOM 1463 C CA . SER A 1 198 ? -0.466 0.718 6.809 1.00 92.00 198 SER A CA 1
ATOM 1464 C C . SER A 1 198 ? 0.914 1.283 6.524 1.00 92.00 198 SER A C 1
ATOM 1466 O O . SER A 1 198 ? 1.880 0.529 6.433 1.00 92.00 198 SER A O 1
ATOM 1468 N N . VAL A 1 199 ? 1.022 2.607 6.478 1.00 90.06 199 VAL A N 1
ATOM 1469 C CA . VAL A 1 199 ? 2.290 3.310 6.259 1.00 90.06 199 VAL A CA 1
ATOM 1470 C C . VAL A 1 199 ? 2.603 4.220 7.439 1.00 90.06 199 VAL A C 1
ATOM 1472 O O . VAL A 1 199 ? 1.758 5.002 7.878 1.00 90.06 199 VAL A O 1
ATOM 1475 N N . LYS A 1 200 ? 3.837 4.128 7.942 1.00 81.50 200 LYS A N 1
ATOM 1476 C CA . LYS A 1 200 ? 4.387 5.013 8.977 1.00 81.50 200 LYS A CA 1
ATOM 1477 C C . LYS A 1 200 ? 5.165 6.178 8.362 1.00 81.50 200 LYS A C 1
ATOM 1479 O O . LYS A 1 200 ? 5.657 6.102 7.238 1.00 81.50 200 LYS A O 1
ATOM 1484 N N . ALA A 1 201 ? 5.345 7.241 9.148 1.00 71.88 201 ALA A N 1
ATOM 1485 C CA . ALA A 1 201 ? 6.110 8.432 8.764 1.00 71.88 201 ALA A CA 1
ATOM 1486 C C . ALA A 1 201 ? 7.562 8.133 8.334 1.00 71.88 201 ALA A C 1
ATOM 1488 O O . ALA A 1 201 ? 8.142 8.885 7.551 1.00 71.88 201 ALA A O 1
ATOM 1489 N N . SER A 1 202 ? 8.140 7.030 8.824 1.00 72.81 202 SER A N 1
ATOM 1490 C CA . SER A 1 202 ? 9.515 6.598 8.545 1.00 72.81 202 SER A CA 1
ATOM 1491 C C . SER A 1 202 ? 9.778 6.212 7.085 1.00 72.81 202 SER A C 1
ATOM 1493 O O . SER A 1 202 ? 10.936 6.096 6.706 1.00 72.81 202 SER A O 1
ATOM 1495 N N . LEU A 1 203 ? 8.742 6.052 6.252 1.00 75.44 203 LEU A N 1
ATOM 1496 C CA . LEU A 1 203 ? 8.870 5.621 4.852 1.00 75.44 203 LEU A CA 1
ATOM 1497 C C . LEU A 1 203 ? 9.402 6.711 3.889 1.00 75.44 203 LEU A C 1
ATOM 1499 O O . LEU A 1 203 ? 9.487 6.492 2.680 1.00 75.44 203 LEU A O 1
ATOM 1503 N N . ALA A 1 204 ? 9.717 7.914 4.373 1.00 70.44 204 ALA A N 1
ATOM 1504 C CA . ALA A 1 204 ? 10.124 9.026 3.513 1.00 70.44 204 ALA A CA 1
ATOM 1505 C C . ALA A 1 204 ? 11.281 8.641 2.560 1.00 70.44 204 ALA A C 1
ATOM 1507 O O . ALA A 1 204 ? 12.334 8.191 3.005 1.00 70.44 204 ALA A O 1
ATOM 1508 N N . GLY A 1 205 ? 11.087 8.840 1.249 1.00 77.19 205 GLY A N 1
ATOM 1509 C CA . GLY A 1 205 ? 12.061 8.513 0.197 1.00 77.19 205 GLY A CA 1
ATOM 1510 C C . GLY A 1 205 ? 11.795 7.207 -0.563 1.00 77.19 205 GLY A C 1
ATOM 1511 O O . GLY A 1 205 ? 12.415 6.988 -1.601 1.00 77.19 205 GLY A O 1
ATOM 1512 N N . SER A 1 206 ? 10.869 6.361 -0.095 1.00 84.19 206 SER A N 1
ATOM 1513 C CA . SER A 1 206 ? 10.503 5.090 -0.753 1.00 84.19 206 SER A CA 1
ATOM 1514 C C . SER A 1 206 ? 9.081 5.091 -1.333 1.00 84.19 206 SER A C 1
ATOM 1516 O O . SER A 1 206 ? 8.508 4.039 -1.610 1.00 84.19 206 SER A O 1
ATOM 1518 N N . GLU A 1 207 ? 8.488 6.268 -1.555 1.00 87.56 207 GLU A N 1
ATOM 1519 C CA . GLU A 1 207 ? 7.087 6.402 -1.972 1.00 87.56 207 GLU A CA 1
ATOM 1520 C C . GLU A 1 207 ? 6.798 5.737 -3.328 1.00 87.56 207 GLU A C 1
ATOM 1522 O O . GLU A 1 207 ? 5.750 5.117 -3.501 1.00 87.56 207 GLU A O 1
ATOM 1527 N N . SER A 1 208 ? 7.727 5.821 -4.286 1.00 88.31 208 SER A N 1
ATOM 1528 C CA . SER A 1 208 ? 7.580 5.169 -5.598 1.00 88.31 208 SER A CA 1
ATOM 1529 C C . SER A 1 208 ? 7.615 3.648 -5.513 1.00 88.31 208 SER A C 1
ATOM 1531 O O . SER A 1 208 ? 6.883 2.991 -6.252 1.00 88.31 208 SER A O 1
ATOM 1533 N N . ALA A 1 209 ? 8.420 3.091 -4.605 1.00 86.44 209 ALA A N 1
ATOM 1534 C CA . ALA A 1 209 ? 8.448 1.652 -4.363 1.00 86.44 209 ALA A CA 1
ATOM 1535 C C . ALA A 1 209 ? 7.145 1.191 -3.697 1.00 86.44 209 ALA A C 1
ATOM 1537 O O . ALA A 1 209 ? 6.548 0.221 -4.152 1.00 86.44 209 ALA A O 1
ATOM 1538 N N . LEU A 1 210 ? 6.637 1.946 -2.717 1.00 88.88 210 LEU A N 1
ATOM 1539 C CA . LEU A 1 210 ? 5.330 1.674 -2.118 1.00 88.88 210 LEU A CA 1
ATOM 1540 C C . LEU A 1 210 ? 4.209 1.712 -3.162 1.00 88.88 210 LEU A C 1
ATOM 1542 O O . LEU A 1 210 ? 3.368 0.822 -3.188 1.00 88.88 210 LEU A O 1
ATOM 1546 N N . ALA A 1 211 ? 4.184 2.734 -4.023 1.00 90.44 211 ALA A N 1
ATOM 1547 C CA . ALA A 1 211 ? 3.157 2.863 -5.052 1.00 90.44 211 ALA A CA 1
ATOM 1548 C C . ALA A 1 211 ? 3.156 1.670 -6.011 1.00 90.44 211 ALA A C 1
ATOM 1550 O O . ALA A 1 211 ? 2.096 1.181 -6.397 1.00 90.44 211 ALA A O 1
ATOM 1551 N N . ARG A 1 212 ? 4.345 1.186 -6.371 1.00 90.94 212 ARG A N 1
ATOM 1552 C CA . ARG A 1 212 ? 4.511 -0.017 -7.178 1.00 90.94 212 ARG A CA 1
ATOM 1553 C C . ARG A 1 212 ? 3.975 -1.252 -6.472 1.00 90.94 212 ARG A C 1
ATOM 1555 O O . ARG A 1 212 ? 3.180 -1.979 -7.057 1.00 90.94 212 ARG A O 1
ATOM 1562 N N . ASP A 1 213 ? 4.408 -1.474 -5.239 1.00 87.81 213 ASP A N 1
ATOM 1563 C CA . ASP A 1 213 ? 4.070 -2.676 -4.482 1.00 87.81 213 ASP A CA 1
ATOM 1564 C C . ASP A 1 213 ? 2.553 -2.701 -4.186 1.00 87.81 213 ASP A C 1
ATOM 1566 O O . ASP A 1 213 ? 1.900 -3.721 -4.384 1.00 87.81 213 ASP A O 1
ATOM 1570 N N . ALA A 1 214 ? 1.947 -1.548 -3.880 1.00 90.62 214 ALA A N 1
ATOM 1571 C CA . ALA A 1 214 ? 0.499 -1.397 -3.731 1.00 90.62 214 ALA A CA 1
ATOM 1572 C C . ALA A 1 214 ? -0.282 -1.750 -5.010 1.00 90.62 214 ALA A C 1
ATOM 1574 O O . ALA A 1 214 ? -1.326 -2.397 -4.943 1.00 90.62 214 ALA A O 1
ATOM 1575 N N . VAL A 1 215 ? 0.218 -1.357 -6.187 1.00 91.75 215 VAL A N 1
ATOM 1576 C CA . VAL A 1 215 ? -0.401 -1.718 -7.473 1.00 91.75 215 VAL A CA 1
ATOM 1577 C C . VAL A 1 215 ? -0.274 -3.211 -7.756 1.00 91.75 215 VAL A C 1
ATOM 1579 O O . VAL A 1 215 ? -1.255 -3.828 -8.165 1.00 91.75 215 VAL A O 1
ATOM 1582 N N . LEU A 1 216 ? 0.910 -3.785 -7.540 1.00 88.38 216 LEU A N 1
ATOM 1583 C CA . LEU A 1 216 ? 1.177 -5.200 -7.802 1.00 88.38 216 LEU A CA 1
ATOM 1584 C C . LEU A 1 216 ? 0.387 -6.129 -6.874 1.00 88.38 216 LEU A C 1
ATOM 1586 O O . LEU A 1 216 ? -0.040 -7.195 -7.307 1.00 88.38 216 LEU A O 1
ATOM 1590 N N . GLU A 1 217 ? 0.181 -5.727 -5.620 1.00 87.12 217 GLU A N 1
ATOM 1591 C CA . GLU A 1 217 ? -0.570 -6.511 -4.634 1.00 87.12 217 GLU A CA 1
ATOM 1592 C C . GLU A 1 217 ? -2.080 -6.244 -4.653 1.00 87.12 217 GLU A C 1
ATOM 1594 O O . GLU A 1 217 ? -2.830 -6.964 -3.999 1.00 87.12 217 GLU A O 1
ATOM 1599 N N . GLY A 1 218 ? -2.544 -5.226 -5.385 1.00 90.94 218 GLY A N 1
ATOM 1600 C CA . GLY A 1 218 ? -3.949 -4.815 -5.349 1.00 90.94 218 GLY A CA 1
ATOM 1601 C C . GLY A 1 218 ? -4.354 -4.287 -3.971 1.00 90.94 218 GLY A C 1
ATOM 1602 O O . GLY A 1 218 ? -5.394 -4.664 -3.431 1.00 90.94 218 GLY A O 1
ATOM 1603 N N . CYS A 1 219 ? -3.518 -3.432 -3.380 1.00 93.62 219 CYS A N 1
ATOM 1604 C CA . CYS A 1 219 ? -3.731 -2.874 -2.051 1.00 93.62 219 CYS A CA 1
ATOM 1605 C C . CYS A 1 219 ? -3.952 -1.358 -2.088 1.00 93.62 219 CYS A C 1
ATOM 1607 O O . CYS A 1 219 ? -3.243 -0.627 -2.779 1.00 93.62 219 CYS A O 1
ATOM 1609 N N . GLY A 1 220 ? -4.880 -0.873 -1.264 1.00 95.62 220 GLY A N 1
ATOM 1610 C CA . GLY A 1 220 ? -4.968 0.536 -0.892 1.00 95.62 220 GLY A CA 1
ATOM 1611 C C . GLY A 1 220 ? -4.049 0.881 0.280 1.00 95.62 220 GLY A C 1
ATOM 1612 O O . GLY A 1 220 ? -3.590 0.009 1.024 1.00 95.62 220 GLY A O 1
ATOM 1613 N N . ILE A 1 221 ? -3.790 2.174 0.461 1.00 95.56 221 ILE A N 1
ATOM 1614 C CA . ILE A 1 221 ? -2.902 2.677 1.514 1.00 95.56 221 ILE A CA 1
ATOM 1615 C C . ILE A 1 221 ? -3.714 3.290 2.653 1.00 95.56 221 ILE A C 1
ATOM 1617 O O . ILE A 1 221 ? -4.590 4.121 2.424 1.00 95.56 221 ILE A O 1
ATOM 1621 N N . VAL A 1 222 ? -3.372 2.927 3.888 1.00 95.56 222 VAL A N 1
ATOM 1622 C CA . VAL A 1 222 ? -3.839 3.576 5.115 1.00 95.56 222 VAL A CA 1
ATOM 1623 C C . VAL A 1 222 ? -2.669 4.337 5.732 1.00 95.56 222 VAL A C 1
ATOM 1625 O O . VAL A 1 222 ? -1.699 3.748 6.206 1.00 95.56 222 VAL A O 1
ATOM 1628 N N . LEU A 1 223 ? -2.748 5.664 5.718 1.00 93.56 223 LEU A N 1
ATOM 1629 C CA . LEU A 1 223 ? -1.733 6.547 6.279 1.00 93.56 223 LEU A CA 1
ATOM 1630 C C . LEU A 1 223 ? -2.232 7.133 7.600 1.00 93.56 223 LEU A C 1
ATOM 1632 O O . LEU A 1 223 ? -3.200 7.893 7.614 1.00 93.56 223 LEU A O 1
ATOM 1636 N N . THR A 1 224 ? -1.540 6.836 8.697 1.00 90.69 224 THR A N 1
ATOM 1637 C CA . THR A 1 224 ? -1.761 7.535 9.970 1.00 90.69 224 THR A CA 1
ATOM 1638 C C . THR A 1 224 ? -1.012 8.863 9.938 1.00 90.69 224 THR A C 1
ATOM 1640 O O . THR A 1 224 ? 0.212 8.885 9.804 1.00 90.69 224 THR A O 1
ATOM 1643 N N . VAL A 1 225 ? -1.748 9.969 10.033 1.00 86.50 225 VAL A N 1
ATOM 1644 C CA . VAL A 1 225 ? -1.208 11.326 9.934 1.00 86.50 225 VAL A CA 1
ATOM 1645 C C . VAL A 1 225 ? -1.171 11.956 11.324 1.00 86.50 225 VAL A C 1
ATOM 1647 O O . VAL A 1 225 ? -2.203 12.272 11.917 1.00 86.50 225 VAL A O 1
ATOM 1650 N N . GLU A 1 226 ? 0.047 12.121 11.832 1.00 79.50 226 GLU A N 1
ATOM 1651 C CA . GLU A 1 226 ? 0.382 12.797 13.087 1.00 79.50 226 GLU A CA 1
ATOM 1652 C C . GLU A 1 226 ? 0.990 14.183 12.811 1.00 79.50 226 GLU A C 1
ATOM 1654 O O . GLU A 1 226 ? 1.516 14.436 11.723 1.00 79.50 226 GLU A O 1
ATOM 1659 N N . ALA A 1 227 ? 0.932 15.090 13.791 1.00 61.53 227 ALA A N 1
ATOM 1660 C CA . ALA A 1 227 ? 1.317 16.497 13.620 1.00 61.53 227 ALA A CA 1
ATOM 1661 C C . ALA A 1 227 ? 2.756 16.698 13.095 1.00 61.53 227 ALA A C 1
ATOM 1663 O O . ALA A 1 227 ? 3.010 17.644 12.346 1.00 61.53 227 ALA A O 1
ATOM 1664 N N . ASP A 1 228 ? 3.675 15.779 13.402 1.00 61.94 228 ASP A N 1
ATOM 1665 C CA . ASP A 1 228 ? 5.082 15.894 13.029 1.00 61.94 228 ASP A CA 1
ATOM 1666 C C . ASP A 1 228 ? 5.393 15.127 11.725 1.00 61.94 228 ASP A C 1
ATOM 1668 O O . ASP A 1 228 ? 5.544 13.907 11.686 1.00 61.94 228 ASP A O 1
ATOM 1672 N N . GLY A 1 229 ? 5.502 15.859 10.610 1.00 64.88 229 GLY A N 1
ATOM 1673 C CA . GLY A 1 229 ? 6.157 15.403 9.369 1.00 64.88 229 GLY A CA 1
ATOM 1674 C C . GLY A 1 229 ? 5.323 14.564 8.387 1.00 64.88 229 GLY A C 1
ATOM 1675 O O . GLY A 1 229 ? 5.636 14.530 7.193 1.00 64.88 229 GLY A O 1
ATOM 1676 N N . THR A 1 230 ? 4.222 13.953 8.823 1.00 75.50 230 THR A N 1
ATOM 1677 C CA . THR A 1 230 ? 3.352 13.143 7.945 1.00 75.50 230 THR A CA 1
ATOM 1678 C C . THR A 1 230 ? 2.524 13.916 6.894 1.00 75.50 230 THR A C 1
ATOM 1680 O O . THR A 1 230 ? 2.291 13.342 5.825 1.00 75.50 230 THR A O 1
ATOM 1683 N N . PRO A 1 231 ? 2.156 15.213 7.052 1.00 81.81 231 PRO A N 1
ATOM 1684 C CA . PRO A 1 231 ? 1.404 15.942 6.015 1.00 81.81 231 PRO A CA 1
ATOM 1685 C C . PRO A 1 231 ? 2.167 16.098 4.688 1.00 81.81 231 PRO A C 1
ATOM 1687 O O . PRO A 1 231 ? 1.584 16.173 3.605 1.00 81.81 231 PRO A O 1
ATOM 1690 N N . GLY A 1 232 ? 3.504 16.135 4.742 1.00 85.75 232 GLY A N 1
ATOM 1691 C CA . GLY A 1 232 ? 4.341 16.136 3.541 1.00 85.75 232 GLY A CA 1
ATOM 1692 C C . GLY A 1 232 ? 4.269 14.811 2.780 1.00 85.75 232 GLY A C 1
ATOM 1693 O O . GLY A 1 232 ? 4.221 14.818 1.550 1.00 85.75 232 GLY A O 1
ATOM 1694 N N . LEU A 1 233 ? 4.235 13.691 3.509 1.00 87.50 233 LEU A N 1
ATOM 1695 C CA . LEU A 1 233 ? 4.093 12.352 2.940 1.00 87.50 233 LEU A CA 1
ATOM 1696 C C . LEU A 1 233 ? 2.698 12.162 2.333 1.00 87.50 233 LEU A C 1
ATOM 1698 O O . LEU A 1 233 ? 2.607 11.720 1.192 1.00 87.50 233 LEU A O 1
ATOM 1702 N N . ALA A 1 234 ? 1.638 12.600 3.024 1.00 89.88 234 ALA A N 1
ATOM 1703 C CA . ALA A 1 234 ? 0.262 12.564 2.521 1.00 89.88 234 ALA A CA 1
ATOM 1704 C C . ALA A 1 234 ? 0.136 13.216 1.132 1.00 89.88 234 ALA A C 1
ATOM 1706 O O . ALA A 1 234 ? -0.321 12.576 0.191 1.00 89.88 234 ALA A O 1
ATOM 1707 N N . ARG A 1 235 ? 0.658 14.440 0.959 1.00 90.38 235 ARG A N 1
ATOM 1708 C CA . ARG A 1 235 ? 0.640 15.167 -0.330 1.00 90.38 235 ARG A CA 1
ATOM 1709 C C . ARG A 1 235 ? 1.476 14.520 -1.435 1.00 90.38 235 ARG A C 1
ATOM 1711 O O . ARG A 1 235 ? 1.242 14.762 -2.622 1.00 90.38 235 ARG A O 1
ATOM 1718 N N . ARG A 1 236 ? 2.527 13.773 -1.085 1.00 89.69 236 ARG A N 1
ATOM 1719 C CA . ARG A 1 236 ? 3.316 13.022 -2.075 1.00 89.69 236 ARG A CA 1
ATOM 1720 C C . ARG A 1 236 ? 2.574 11.762 -2.500 1.00 89.69 236 ARG A C 1
ATOM 1722 O O . ARG A 1 236 ? 2.441 11.539 -3.698 1.00 89.69 236 ARG A O 1
ATOM 1729 N N . LEU A 1 237 ? 2.043 11.008 -1.542 1.00 91.19 237 LEU A N 1
ATOM 1730 C CA . LEU A 1 237 ? 1.258 9.804 -1.801 1.00 91.19 237 LEU A CA 1
ATOM 1731 C C . LEU A 1 237 ? -0.026 10.110 -2.574 1.00 91.19 237 LEU A C 1
ATOM 1733 O O . LEU A 1 237 ? -0.317 9.404 -3.529 1.00 91.19 237 LEU A O 1
ATOM 1737 N N . ASP A 1 238 ? -0.725 11.197 -2.250 1.00 92.00 238 ASP A N 1
ATOM 1738 C CA . ASP A 1 238 ? -1.940 11.616 -2.954 1.00 92.00 238 ASP A CA 1
ATOM 1739 C C . ASP A 1 238 ? -1.712 11.788 -4.465 1.00 92.00 238 ASP A C 1
ATOM 1741 O O . ASP A 1 238 ? -2.472 11.265 -5.279 1.00 92.00 238 ASP A O 1
ATOM 1745 N N . ARG A 1 239 ? -0.598 12.437 -4.838 1.00 89.69 239 ARG A N 1
ATOM 1746 C CA . ARG A 1 239 ? -0.206 12.671 -6.239 1.00 89.69 239 ARG A CA 1
ATOM 1747 C C . ARG A 1 239 ? 0.348 11.432 -6.938 1.00 89.69 239 ARG A C 1
ATOM 1749 O O . ARG A 1 239 ? 0.248 11.317 -8.162 1.00 89.69 239 ARG A O 1
ATOM 1756 N N . LEU A 1 240 ? 1.011 10.559 -6.185 1.00 89.56 240 LEU A N 1
ATOM 1757 C CA . LEU A 1 240 ? 1.768 9.439 -6.732 1.00 89.56 240 LEU A CA 1
ATOM 1758 C C . LEU A 1 240 ? 0.907 8.188 -6.911 1.00 89.56 240 LEU A C 1
ATOM 1760 O O . LEU A 1 240 ? 1.013 7.540 -7.955 1.00 89.56 240 LEU A O 1
ATOM 1764 N N . LEU A 1 241 ? 0.084 7.864 -5.908 1.00 90.94 241 LEU A N 1
ATOM 1765 C CA . LEU A 1 241 ? -0.635 6.599 -5.802 1.00 90.94 241 LEU A CA 1
ATOM 1766 C C . LEU A 1 241 ? -1.803 6.521 -6.792 1.00 90.94 241 LEU A C 1
ATOM 1768 O O . LEU A 1 241 ? -2.717 7.338 -6.727 1.00 90.94 241 LEU A O 1
ATOM 1772 N N . PRO A 1 242 ? -1.846 5.496 -7.651 1.00 89.62 242 PRO A N 1
ATOM 1773 C CA . PRO A 1 242 ? -3.027 5.192 -8.451 1.00 89.62 242 PRO A CA 1
ATOM 1774 C C . PRO A 1 242 ? -4.056 4.369 -7.662 1.00 89.62 242 PRO A C 1
ATOM 1776 O O . PRO A 1 242 ? -5.184 4.233 -8.109 1.00 89.62 242 PRO A O 1
ATOM 1779 N N . GLN A 1 243 ? -3.677 3.816 -6.505 1.00 93.06 243 GLN A N 1
ATOM 1780 C CA . GLN A 1 243 ? -4.564 3.071 -5.609 1.00 93.06 243 GLN A CA 1
ATOM 1781 C C . GLN A 1 243 ? -5.279 4.012 -4.623 1.00 93.06 243 GLN A C 1
ATOM 1783 O O . GLN A 1 243 ? -4.793 5.128 -4.395 1.00 93.06 243 GLN A O 1
ATOM 1788 N N . PRO A 1 244 ? -6.406 3.596 -4.014 1.00 96.06 244 PRO A N 1
ATOM 1789 C CA . PRO A 1 244 ? -7.081 4.358 -2.968 1.00 96.06 244 PRO A CA 1
ATOM 1790 C C . PRO A 1 244 ? -6.174 4.698 -1.778 1.00 96.06 244 PRO A C 1
ATOM 1792 O O . PRO A 1 244 ? -5.328 3.897 -1.368 1.00 96.06 244 PRO A O 1
ATOM 1795 N N . LEU A 1 245 ? -6.375 5.887 -1.205 1.00 96.00 245 LEU A N 1
ATOM 1796 C CA . LEU A 1 245 ? -5.604 6.401 -0.071 1.00 96.00 245 LEU A CA 1
ATOM 1797 C C . LEU A 1 245 ? -6.552 6.874 1.034 1.00 96.00 245 LEU A C 1
ATOM 1799 O O . LEU A 1 245 ? -7.319 7.823 0.861 1.00 96.00 245 LEU A O 1
ATOM 1803 N N . MET A 1 246 ? -6.436 6.226 2.189 1.00 96.31 246 MET A N 1
ATOM 1804 C CA . MET A 1 246 ? -7.167 6.536 3.409 1.00 96.31 246 MET A CA 1
ATOM 1805 C C . MET A 1 246 ? -6.228 7.234 4.386 1.00 96.31 246 MET A C 1
ATOM 1807 O O . MET A 1 246 ? -5.233 6.658 4.824 1.00 96.31 246 MET A O 1
ATOM 1811 N N . MET A 1 247 ? -6.535 8.471 4.747 1.00 94.94 247 MET A N 1
ATOM 1812 C CA . MET A 1 247 ? -5.759 9.252 5.704 1.00 94.94 247 MET A CA 1
ATOM 1813 C C . MET A 1 247 ? -6.481 9.294 7.042 1.00 94.94 247 MET A C 1
ATOM 1815 O O . MET A 1 247 ? -7.615 9.751 7.131 1.00 94.94 247 MET A O 1
ATOM 1819 N N . VAL A 1 248 ? -5.826 8.812 8.087 1.00 94.19 248 VAL A N 1
ATOM 1820 C CA . VAL A 1 248 ? -6.389 8.676 9.428 1.00 94.19 248 VAL A CA 1
ATOM 1821 C C . VAL A 1 248 ? -5.737 9.697 10.353 1.00 94.19 248 VAL A C 1
ATOM 1823 O O . VAL A 1 248 ? -4.522 9.668 10.531 1.00 94.19 248 VAL A O 1
ATOM 1826 N N . SER A 1 249 ? -6.529 10.577 10.966 1.00 92.62 249 SER A N 1
ATOM 1827 C CA . SER A 1 249 ? -6.015 11.655 11.826 1.00 92.62 249 SER A CA 1
ATOM 1828 C C . SER A 1 249 ? -7.008 12.076 12.919 1.00 92.62 249 SER A C 1
ATOM 1830 O O . SER A 1 249 ? -8.163 11.642 12.950 1.00 92.62 249 SER A O 1
ATOM 1832 N N . GLU A 1 250 ? -6.555 12.878 13.889 1.00 92.06 250 GLU A N 1
ATOM 1833 C CA . GLU A 1 250 ? -7.429 13.476 14.923 1.00 92.06 250 GLU A CA 1
ATOM 1834 C C . GLU A 1 250 ? -8.051 14.802 14.482 1.00 92.06 250 GLU A C 1
ATOM 1836 O O . GLU A 1 250 ? -9.134 15.168 14.935 1.00 92.06 250 GLU A O 1
ATOM 1841 N N . ALA A 1 251 ? -7.392 15.495 13.558 1.00 90.50 251 ALA A N 1
ATOM 1842 C CA . ALA A 1 251 ? -7.822 16.768 13.003 1.00 90.50 251 ALA A CA 1
ATOM 1843 C C . ALA A 1 251 ? -7.639 16.776 11.476 1.00 90.50 251 ALA A C 1
ATOM 1845 O O . ALA A 1 251 ? -6.882 15.952 10.951 1.00 90.50 251 ALA A O 1
ATOM 1846 N N . PRO A 1 252 ? -8.323 17.681 10.750 1.00 90.81 252 PRO A N 1
ATOM 1847 C CA . PRO A 1 252 ? -8.137 17.821 9.309 1.00 90.81 252 PRO A CA 1
ATOM 1848 C C . PRO A 1 252 ? -6.677 18.088 8.956 1.00 90.81 252 PRO A C 1
ATOM 1850 O O . PRO A 1 252 ? -5.982 18.803 9.679 1.00 90.81 252 PRO A O 1
ATOM 1853 N N . ILE A 1 253 ? -6.222 17.506 7.852 1.00 90.50 253 ILE A N 1
ATOM 1854 C CA . ILE A 1 253 ? -4.827 17.596 7.428 1.00 90.50 253 ILE A CA 1
ATOM 1855 C C . ILE A 1 253 ? -4.642 18.875 6.614 1.00 90.50 253 ILE A C 1
ATOM 1857 O O . ILE A 1 253 ? -5.328 19.091 5.615 1.00 90.50 253 ILE A O 1
ATOM 1861 N N . GLU A 1 254 ? -3.698 19.713 7.031 1.00 87.88 254 GLU A N 1
ATOM 1862 C CA . GLU A 1 254 ? -3.357 20.951 6.328 1.00 87.88 254 GLU A CA 1
ATOM 1863 C C . GLU A 1 254 ? -2.831 20.664 4.910 1.00 87.88 254 GLU A C 1
ATOM 1865 O O . GLU A 1 254 ? -1.952 19.816 4.713 1.00 87.88 254 GLU A O 1
ATOM 1870 N N . GLY A 1 255 ? -3.352 21.383 3.911 1.00 87.69 255 GLY A N 1
ATOM 1871 C CA . GLY A 1 255 ? -2.971 21.220 2.507 1.00 87.69 255 GLY A CA 1
ATOM 1872 C C . GLY A 1 255 ? -3.612 20.019 1.807 1.00 87.69 255 GLY A C 1
ATOM 1873 O O . GLY A 1 255 ? -3.136 19.630 0.739 1.00 87.69 255 GLY A O 1
ATOM 1874 N N . MET A 1 256 ? -4.638 19.417 2.419 1.00 92.31 256 MET A N 1
ATOM 1875 C CA . MET A 1 256 ? -5.458 18.332 1.866 1.00 92.31 256 MET A CA 1
ATOM 1876 C C . MET A 1 256 ? -6.948 18.718 1.822 1.00 92.31 256 MET A C 1
ATOM 1878 O O . MET A 1 256 ? -7.822 17.863 1.930 1.00 92.31 256 MET A O 1
ATOM 1882 N N . GLU A 1 257 ? -7.272 20.007 1.694 1.00 92.69 257 GLU A N 1
ATOM 1883 C CA . GLU A 1 257 ? -8.649 20.524 1.750 1.00 92.69 257 GLU A CA 1
ATOM 1884 C C . GLU A 1 257 ? -9.536 20.011 0.605 1.00 92.69 257 GLU A C 1
ATOM 1886 O O . GLU A 1 257 ? -10.761 20.020 0.725 1.00 92.69 257 GLU A O 1
ATOM 1891 N N . HIS A 1 258 ? -8.932 19.553 -0.498 1.00 91.31 258 HIS A N 1
ATOM 1892 C CA . HIS A 1 258 ? -9.633 18.934 -1.625 1.00 91.31 258 HIS A CA 1
ATOM 1893 C C . HIS A 1 258 ? -10.126 17.517 -1.327 1.00 91.31 258 HIS A C 1
ATOM 1895 O O . HIS A 1 258 ? -10.995 17.028 -2.044 1.00 91.31 258 HIS A O 1
ATOM 1901 N N . VAL A 1 259 ? -9.589 16.853 -0.299 1.00 93.75 259 VAL A N 1
ATOM 1902 C CA . VAL A 1 259 ? -9.953 15.470 0.019 1.00 93.75 259 VAL A CA 1
ATOM 1903 C C . VAL A 1 259 ? -11.158 15.431 0.963 1.00 93.75 259 VAL A C 1
ATOM 1905 O O . VAL A 1 259 ? -11.083 16.019 2.048 1.00 93.75 259 VAL A O 1
ATOM 1908 N N . PRO A 1 260 ? -12.237 14.699 0.618 1.00 94.31 260 PRO A N 1
ATOM 1909 C CA . PRO A 1 260 ? -13.418 14.574 1.462 1.00 94.31 260 PRO A CA 1
ATOM 1910 C C . PRO A 1 260 ? -13.105 14.082 2.879 1.00 94.31 260 PRO A C 1
ATOM 1912 O O . PRO A 1 260 ? -12.303 13.170 3.096 1.00 94.31 260 PRO A O 1
ATOM 1915 N N . VAL A 1 261 ? -13.789 14.679 3.856 1.00 95.56 261 VAL A N 1
ATOM 1916 C CA . VAL A 1 261 ? -13.607 14.399 5.282 1.00 95.56 261 VAL A CA 1
ATOM 1917 C C . VAL A 1 261 ? -14.809 13.645 5.834 1.00 95.56 261 VAL A C 1
ATOM 1919 O O . VAL A 1 261 ? -15.927 14.156 5.835 1.00 95.56 261 VAL A O 1
ATOM 1922 N N . THR A 1 262 ? -14.549 12.478 6.412 1.00 96.94 262 THR A N 1
ATOM 1923 C CA . THR A 1 262 ? -15.504 11.707 7.208 1.00 96.94 262 THR A CA 1
ATOM 1924 C C . THR A 1 262 ? -15.123 11.789 8.678 1.00 96.94 262 THR A C 1
ATOM 1926 O O . THR A 1 262 ? -14.013 11.423 9.060 1.00 96.94 262 THR A O 1
ATOM 1929 N N . ARG A 1 263 ? -16.045 12.265 9.518 1.00 96.50 263 ARG A N 1
ATOM 1930 C CA . ARG A 1 263 ? -15.856 12.311 10.973 1.00 96.50 263 ARG A CA 1
ATOM 1931 C C . ARG A 1 263 ? -16.521 11.114 11.632 1.00 96.50 263 ARG A C 1
ATOM 1933 O O . ARG A 1 263 ? -17.647 10.775 11.281 1.00 96.50 263 ARG A O 1
ATOM 1940 N N . ILE A 1 264 ? -15.832 10.507 12.589 1.00 96.12 264 ILE A N 1
ATOM 1941 C CA . ILE A 1 264 ? -16.349 9.387 13.368 1.00 96.12 264 ILE A CA 1
ATOM 1942 C C . ILE A 1 264 ? -16.297 9.685 14.863 1.00 96.12 264 ILE A C 1
ATOM 1944 O O . ILE A 1 264 ? -15.313 10.215 15.383 1.00 96.12 264 ILE A O 1
ATOM 1948 N N . ASP A 1 265 ? -17.366 9.294 15.547 1.00 93.56 265 ASP A N 1
ATOM 1949 C CA . ASP A 1 265 ? -17.467 9.380 16.999 1.00 93.56 265 ASP A CA 1
ATOM 1950 C C . ASP A 1 265 ? -16.712 8.232 17.693 1.00 93.56 265 ASP A C 1
ATOM 1952 O O . ASP A 1 265 ? -16.552 7.155 17.096 1.00 93.56 265 ASP A O 1
ATOM 1956 N N . PRO A 1 266 ? -16.272 8.426 18.957 1.00 92.00 266 PRO A N 1
ATOM 1957 C CA . PRO A 1 266 ? -15.709 7.358 19.776 1.00 92.00 266 PRO A CA 1
ATOM 1958 C C . PRO A 1 266 ? -16.632 6.141 19.871 1.00 92.00 266 PRO A C 1
ATOM 1960 O O . PRO A 1 266 ? -17.855 6.267 19.898 1.00 92.00 266 PRO A O 1
ATOM 1963 N N . ILE A 1 267 ? -16.036 4.958 20.017 1.00 93.19 267 ILE A N 1
ATOM 1964 C CA . ILE A 1 267 ? -16.796 3.719 20.186 1.00 93.19 267 ILE A CA 1
ATOM 1965 C C . ILE A 1 267 ? -17.358 3.644 21.608 1.00 93.19 267 ILE A C 1
ATOM 1967 O O . ILE A 1 267 ? -16.622 3.644 22.603 1.00 93.19 267 ILE A O 1
ATOM 1971 N N . SER A 1 268 ? -18.680 3.539 21.705 1.00 93.06 268 SER A N 1
ATOM 1972 C CA . SER A 1 268 ? -19.384 3.416 22.978 1.00 93.06 268 SER A CA 1
ATOM 1973 C C . SER A 1 268 ? -19.047 2.098 23.700 1.00 93.06 268 SER A C 1
ATOM 1975 O O . SER A 1 268 ? -18.644 1.115 23.070 1.00 93.06 268 SER A O 1
ATOM 1977 N N . PRO A 1 269 ? -19.226 2.019 25.034 1.00 92.38 269 PRO A N 1
ATOM 1978 C CA . PRO A 1 269 ? -19.095 0.756 25.768 1.00 92.38 269 PRO A CA 1
ATOM 1979 C C . PRO A 1 269 ? -20.007 -0.353 25.221 1.00 92.38 269 PRO A C 1
ATOM 1981 O O . PRO A 1 269 ? -19.610 -1.514 25.171 1.00 92.38 269 PRO A O 1
ATOM 1984 N N . VAL A 1 270 ? -21.213 -0.001 24.757 1.00 93.25 270 VAL A N 1
ATOM 1985 C CA . VAL A 1 270 ? -22.179 -0.958 24.193 1.00 93.25 270 VAL A CA 1
ATOM 1986 C C . VAL A 1 270 ? -21.655 -1.554 22.886 1.00 93.25 270 VAL A C 1
ATOM 1988 O O . VAL A 1 270 ? -21.657 -2.776 22.729 1.00 93.25 270 VAL A O 1
ATOM 1991 N N . GLU A 1 271 ? -21.145 -0.716 21.980 1.00 94.38 271 GLU A N 1
ATOM 1992 C CA . GLU A 1 271 ? -20.515 -1.169 20.734 1.00 94.38 271 GLU A CA 1
ATOM 1993 C C . GLU A 1 271 ? -19.261 -2.015 21.017 1.00 94.38 271 GLU A C 1
ATOM 1995 O O . GLU A 1 271 ? -19.096 -3.079 20.422 1.00 94.38 271 GLU A O 1
ATOM 2000 N N . ARG A 1 272 ? -18.407 -1.618 21.975 1.00 94.00 272 ARG A N 1
ATOM 2001 C CA . ARG A 1 272 ? -17.242 -2.426 22.398 1.00 94.00 272 ARG A CA 1
ATOM 2002 C C . ARG A 1 272 ? -17.649 -3.789 22.954 1.00 94.00 272 ARG A C 1
ATOM 2004 O O . ARG A 1 272 ? -17.019 -4.793 22.631 1.00 94.00 272 ARG A O 1
ATOM 2011 N N . ALA A 1 273 ? -18.704 -3.850 23.764 1.00 92.50 273 ALA A N 1
ATOM 2012 C CA . ALA A 1 273 ? -19.224 -5.112 24.278 1.00 92.50 273 ALA A CA 1
ATOM 2013 C C . ALA A 1 273 ? -19.757 -6.003 23.146 1.00 92.50 273 ALA A C 1
ATOM 2015 O O . ALA A 1 273 ? -19.555 -7.215 23.172 1.00 92.50 273 ALA A O 1
ATOM 2016 N N . ALA A 1 274 ? -20.421 -5.423 22.141 1.00 92.62 274 ALA A N 1
ATOM 2017 C CA . ALA A 1 274 ? -20.848 -6.157 20.953 1.00 92.62 274 ALA A CA 1
ATOM 2018 C C . ALA A 1 274 ? -19.647 -6.731 20.183 1.00 92.62 274 ALA A C 1
ATOM 2020 O O . ALA A 1 274 ? -19.659 -7.915 19.859 1.00 92.62 274 ALA A O 1
ATOM 2021 N N . LEU A 1 275 ? -18.583 -5.945 19.986 1.00 93.12 275 LEU A N 1
ATOM 2022 C CA . LEU A 1 275 ? -17.346 -6.409 19.348 1.00 93.12 275 LEU A CA 1
ATOM 2023 C C . LEU A 1 275 ? -16.707 -7.583 20.092 1.00 93.12 275 LEU A C 1
ATOM 2025 O O . LEU A 1 275 ? -16.380 -8.594 19.476 1.00 93.12 275 LEU A O 1
ATOM 2029 N N . TRP A 1 276 ? -16.565 -7.480 21.415 1.00 92.69 276 TRP A N 1
ATOM 2030 C CA . TRP A 1 276 ? -15.995 -8.553 22.230 1.00 92.69 276 TRP A CA 1
ATOM 2031 C C . TRP A 1 276 ? -16.768 -9.865 22.106 1.00 92.69 276 TRP A C 1
ATOM 2033 O O . TRP A 1 276 ? -16.141 -10.912 21.995 1.00 92.69 276 TRP A O 1
ATOM 2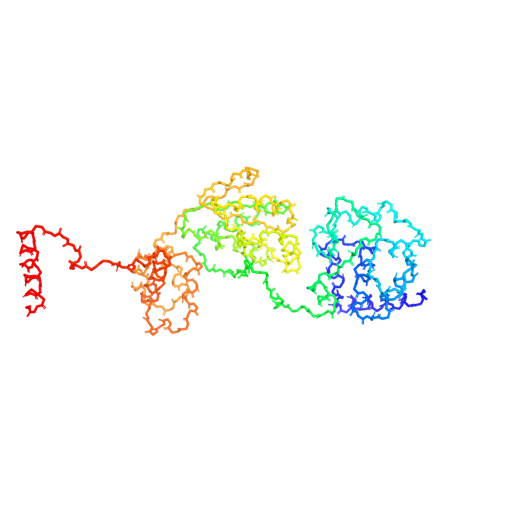043 N N . ARG A 1 277 ? -18.105 -9.814 22.051 1.00 91.31 277 ARG A N 1
ATOM 2044 C CA . ARG A 1 277 ? -18.943 -11.012 21.853 1.00 91.31 277 ARG A CA 1
ATOM 2045 C C . ARG A 1 277 ? -18.737 -11.680 20.494 1.00 91.31 277 ARG A C 1
ATOM 2047 O O . ARG A 1 277 ? -18.988 -12.871 20.375 1.00 91.31 277 ARG A O 1
ATOM 2054 N N . VAL A 1 278 ? -18.310 -10.929 19.477 1.00 91.12 278 VAL A N 1
ATOM 2055 C CA . VAL A 1 278 ? -18.014 -11.486 18.148 1.00 91.12 278 VAL A CA 1
ATOM 2056 C C . VAL A 1 278 ? -16.683 -12.233 18.152 1.00 91.12 278 VAL A C 1
ATOM 2058 O O . VAL A 1 278 ? -16.557 -13.264 17.498 1.00 91.12 278 VAL A O 1
ATOM 2061 N N . VAL A 1 279 ? -15.680 -11.712 18.864 1.00 89.12 279 VAL A N 1
ATOM 2062 C CA . VAL A 1 279 ? -14.301 -12.217 18.769 1.00 89.12 279 VAL A CA 1
ATOM 2063 C C . VAL A 1 279 ? -13.886 -13.147 19.905 1.00 89.12 279 VAL A C 1
ATOM 2065 O O . VAL A 1 279 ? -12.888 -13.850 19.765 1.00 89.12 279 VAL A O 1
ATOM 2068 N N . ALA A 1 280 ? -14.599 -13.139 21.031 1.00 86.19 280 ALA A N 1
ATOM 2069 C CA . ALA A 1 280 ? -14.235 -13.894 22.220 1.00 86.19 280 ALA A CA 1
ATOM 2070 C C . ALA A 1 280 ? -15.444 -14.633 22.804 1.00 86.19 280 ALA A C 1
ATOM 2072 O O . ALA A 1 280 ? -16.500 -14.048 23.044 1.00 86.19 280 ALA A O 1
ATOM 2073 N N . ASP A 1 281 ? -15.247 -15.919 23.088 1.00 85.00 281 ASP A N 1
ATOM 2074 C CA . ASP A 1 281 ? -16.229 -16.770 23.757 1.00 85.00 281 ASP A CA 1
ATOM 2075 C C . ASP A 1 281 ? -16.021 -16.709 25.278 1.00 85.00 281 ASP A C 1
ATOM 2077 O O . ASP A 1 281 ? -15.326 -17.530 25.878 1.00 85.00 281 ASP A O 1
ATOM 2081 N N . VAL A 1 282 ? -16.541 -15.645 25.892 1.00 80.81 282 VAL A N 1
ATOM 2082 C CA . VAL A 1 282 ? -16.399 -15.341 27.326 1.00 80.81 282 VAL A CA 1
ATOM 2083 C C . VAL A 1 282 ? -17.733 -14.892 27.933 1.00 80.81 282 VAL A C 1
ATOM 2085 O O . VAL A 1 282 ? -18.603 -14.383 27.218 1.00 80.81 282 VAL A O 1
ATOM 2088 N N . PRO A 1 283 ? -17.926 -15.043 29.259 1.00 84.44 283 PRO A N 1
ATOM 2089 C CA . PRO A 1 283 ? -19.167 -14.659 29.921 1.00 84.44 283 PRO A CA 1
ATOM 2090 C C . PRO A 1 283 ? -19.543 -13.192 29.678 1.00 84.44 283 PRO A C 1
ATOM 2092 O O . PRO A 1 283 ? -18.721 -12.284 29.798 1.00 84.44 283 PRO A O 1
ATOM 2095 N N . SER A 1 284 ? -20.829 -12.939 29.411 1.00 84.62 284 SER A N 1
ATOM 2096 C CA . SER A 1 284 ? -21.330 -11.591 29.091 1.00 84.62 284 SER A CA 1
ATOM 2097 C C . SER A 1 284 ? -21.075 -10.551 30.188 1.00 84.62 284 SER A C 1
ATOM 2099 O O . SER A 1 284 ? -20.947 -9.369 29.881 1.00 84.62 284 SER A O 1
ATOM 2101 N N . THR A 1 285 ? -21.001 -10.969 31.453 1.00 85.44 285 THR A N 1
ATOM 2102 C CA . THR A 1 285 ? -20.692 -10.087 32.587 1.00 85.44 285 THR A CA 1
ATOM 2103 C C . THR A 1 285 ? -19.264 -9.554 32.515 1.00 85.44 285 THR A C 1
ATOM 2105 O O . THR A 1 285 ? -19.061 -8.353 32.658 1.00 85.44 285 THR A O 1
ATOM 2108 N N . GLU A 1 286 ? -18.288 -10.415 32.216 1.00 86.31 286 GLU A N 1
ATOM 2109 C CA . GLU A 1 286 ? -16.882 -10.028 32.057 1.00 86.31 286 GLU A CA 1
ATOM 2110 C C . GLU A 1 286 ? -16.696 -9.096 30.853 1.00 86.31 286 GLU A C 1
ATOM 2112 O O . GLU A 1 286 ? -16.000 -8.085 30.952 1.00 86.31 286 GLU A O 1
ATOM 2117 N N . VAL A 1 287 ? -17.390 -9.378 29.744 1.00 89.25 287 VAL A N 1
ATOM 2118 C CA . VAL A 1 287 ? -17.377 -8.531 28.541 1.00 89.25 287 VAL A CA 1
ATOM 2119 C C . VAL A 1 287 ? -17.854 -7.113 28.839 1.00 89.25 287 VAL A C 1
ATOM 2121 O O . VAL A 1 287 ? -17.205 -6.157 28.420 1.00 89.25 287 VAL A O 1
ATOM 2124 N N . LEU A 1 288 ? -18.972 -6.960 29.554 1.00 88.06 288 LEU A N 1
ATOM 2125 C CA . LEU A 1 288 ? -19.504 -5.641 29.906 1.00 88.06 288 LEU A CA 1
ATOM 2126 C C . LEU A 1 288 ? -18.518 -4.868 30.787 1.00 88.06 288 LEU A C 1
ATOM 2128 O O . LEU A 1 288 ? -18.214 -3.715 30.495 1.00 88.06 288 LEU A O 1
ATOM 2132 N N . THR A 1 289 ? -17.949 -5.520 31.804 1.00 89.00 289 THR A N 1
ATOM 2133 C CA . THR A 1 289 ? -16.968 -4.894 32.698 1.00 89.00 289 THR A CA 1
ATOM 2134 C C . THR A 1 289 ? -15.711 -4.442 31.950 1.00 89.00 289 THR A C 1
ATOM 2136 O O . THR A 1 289 ? -15.242 -3.321 32.149 1.00 89.00 289 THR A O 1
ATOM 2139 N N . VAL A 1 290 ? -15.178 -5.265 31.044 1.00 90.56 290 VAL A N 1
ATOM 2140 C CA . VAL A 1 290 ? -14.015 -4.896 30.220 1.00 90.56 290 VAL A CA 1
ATOM 2141 C C . VAL A 1 290 ? -14.361 -3.776 29.237 1.00 90.56 290 VAL A C 1
ATOM 2143 O O . VAL A 1 290 ? -13.585 -2.833 29.075 1.00 90.56 290 VAL A O 1
ATOM 2146 N N . ALA A 1 291 ? -15.530 -3.846 28.602 1.00 90.00 291 ALA A N 1
ATOM 2147 C CA . ALA A 1 291 ? -15.987 -2.839 27.653 1.00 90.00 291 ALA A CA 1
ATOM 2148 C C . ALA A 1 291 ? -16.287 -1.486 28.309 1.00 90.00 291 ALA A C 1
ATOM 2150 O O . ALA A 1 291 ? -16.222 -0.467 27.635 1.00 90.00 291 ALA A O 1
ATOM 2151 N N . GLU A 1 292 ? -16.587 -1.425 29.602 1.00 89.94 292 GLU A N 1
ATOM 2152 C CA . GLU A 1 292 ? -16.695 -0.151 30.318 1.00 89.94 292 GLU A CA 1
ATOM 2153 C C . GLU A 1 292 ? -15.316 0.406 30.684 1.00 89.94 292 GLU A C 1
ATOM 2155 O O . GLU A 1 292 ? -15.049 1.583 30.443 1.00 89.94 292 GLU A O 1
ATOM 2160 N N . GLN A 1 293 ? -14.418 -0.442 31.192 1.00 89.56 293 GLN A N 1
ATOM 2161 C CA . GLN A 1 293 ? -13.151 -0.015 31.798 1.00 89.56 293 GLN A CA 1
ATOM 2162 C C . GLN A 1 293 ? -12.021 0.250 30.791 1.00 89.56 293 GLN A C 1
ATOM 2164 O O . GLN A 1 293 ? -11.174 1.107 31.035 1.00 89.56 293 GLN A O 1
ATOM 2169 N N . PHE A 1 294 ? -11.991 -0.445 29.646 1.00 88.12 294 PHE A N 1
ATOM 2170 C CA . PHE A 1 294 ? -10.881 -0.358 28.686 1.00 88.12 294 PHE A CA 1
ATOM 2171 C C . PHE A 1 294 ? -11.318 0.213 27.336 1.00 88.12 294 PHE A C 1
ATOM 2173 O O . PHE A 1 294 ? -11.964 -0.481 26.545 1.00 88.12 294 PHE A O 1
ATOM 2180 N N . ALA A 1 295 ? -10.933 1.460 27.038 1.00 87.31 295 ALA A N 1
ATOM 2181 C CA . ALA A 1 295 ? -11.219 2.181 25.786 1.00 87.31 295 ALA A CA 1
ATOM 2182 C C . ALA A 1 295 ? -10.410 1.660 24.577 1.00 87.31 295 ALA A C 1
ATOM 2184 O O . ALA A 1 295 ? -9.642 2.389 23.957 1.00 87.31 295 ALA A O 1
ATOM 2185 N N . LEU A 1 296 ? -10.558 0.370 24.265 1.00 88.69 296 LEU A N 1
ATOM 2186 C CA . LEU A 1 296 ? -9.862 -0.308 23.172 1.00 88.69 296 LEU A CA 1
ATOM 2187 C C . LEU A 1 296 ? -10.585 -0.108 21.836 1.00 88.69 296 LEU A C 1
ATOM 2189 O O . LEU A 1 296 ? -11.804 -0.262 21.757 1.00 88.69 296 LEU A O 1
ATOM 2193 N N . ASP A 1 297 ? -9.817 0.177 20.784 1.00 90.06 297 ASP A N 1
ATOM 2194 C CA . ASP A 1 297 ? -10.309 0.189 19.405 1.00 90.06 297 ASP A CA 1
ATOM 2195 C C . ASP A 1 297 ? -10.537 -1.238 18.851 1.00 90.06 297 ASP A C 1
ATOM 2197 O O . ASP A 1 297 ? -10.063 -2.221 19.438 1.00 90.06 297 ASP A O 1
ATOM 2201 N N . PRO A 1 298 ? -11.236 -1.385 17.707 1.00 92.31 298 PRO A N 1
ATOM 2202 C CA . PRO A 1 298 ? -11.557 -2.690 17.132 1.00 92.31 298 PRO A CA 1
ATOM 2203 C C . PRO A 1 298 ? -10.319 -3.511 16.758 1.00 92.31 298 PRO A C 1
ATOM 2205 O O . PRO A 1 298 ? -10.310 -4.729 16.944 1.00 92.31 298 PRO A O 1
ATOM 2208 N N . SER A 1 299 ? -9.249 -2.863 16.287 1.00 90.19 299 SER A N 1
ATOM 2209 C CA . SER A 1 299 ? -8.004 -3.540 15.919 1.00 90.19 299 SER A CA 1
ATOM 2210 C C . SER A 1 299 ? -7.319 -4.133 17.151 1.00 90.19 299 SER A C 1
ATOM 2212 O O . SER A 1 299 ? -6.878 -5.284 17.113 1.00 90.19 299 SER A O 1
ATOM 2214 N N . ARG A 1 300 ? -7.289 -3.398 18.272 1.00 89.62 300 ARG A N 1
ATOM 2215 C CA . ARG A 1 300 ? -6.773 -3.880 19.564 1.00 89.62 300 ARG A CA 1
ATOM 2216 C C . ARG A 1 300 ? -7.613 -5.021 20.133 1.00 89.62 300 ARG A C 1
ATOM 2218 O O . ARG A 1 300 ? -7.043 -6.018 20.571 1.00 89.62 300 ARG A O 1
ATOM 2225 N N . ILE A 1 301 ? -8.943 -4.914 20.086 1.00 91.50 301 ILE A N 1
ATOM 2226 C CA . ILE A 1 301 ? -9.859 -5.988 20.511 1.00 91.50 301 ILE A CA 1
ATOM 2227 C C . ILE A 1 301 ? -9.578 -7.272 19.715 1.00 91.50 301 ILE A C 1
ATOM 2229 O O . ILE A 1 301 ? -9.336 -8.329 20.300 1.00 91.50 301 ILE A O 1
ATOM 2233 N N . ALA A 1 302 ? -9.506 -7.174 18.385 1.00 90.75 302 ALA A N 1
ATOM 2234 C CA . ALA A 1 302 ? -9.210 -8.312 17.517 1.00 90.75 302 ALA A CA 1
ATOM 2235 C C . ALA A 1 302 ? -7.789 -8.872 17.714 1.00 90.75 302 ALA A C 1
ATOM 2237 O O . ALA A 1 302 ? -7.561 -10.067 17.523 1.00 90.75 302 ALA A O 1
ATOM 2238 N N . ALA A 1 303 ? -6.813 -8.030 18.063 1.00 88.38 303 ALA A N 1
ATOM 2239 C CA . ALA A 1 303 ? -5.452 -8.467 18.364 1.00 88.38 303 ALA A CA 1
ATOM 2240 C C . ALA A 1 303 ? -5.385 -9.260 19.677 1.00 88.38 303 ALA A C 1
ATOM 2242 O O . ALA A 1 303 ? -4.761 -10.318 19.710 1.00 88.38 303 ALA A O 1
ATOM 2243 N N . ILE A 1 304 ? -6.054 -8.793 20.738 1.00 89.06 304 ILE A N 1
ATOM 2244 C CA . ILE A 1 304 ? -6.128 -9.508 22.022 1.00 89.06 304 ILE A CA 1
ATOM 2245 C C . ILE A 1 304 ? -6.866 -10.838 21.854 1.00 89.06 304 ILE A C 1
ATOM 2247 O O . ILE A 1 304 ? -6.391 -11.860 22.341 1.00 89.06 304 ILE A O 1
ATOM 2251 N N . ALA A 1 305 ? -7.988 -10.848 21.130 1.00 87.88 305 ALA A N 1
ATOM 2252 C CA . ALA A 1 305 ? -8.773 -12.058 20.891 1.00 87.88 305 ALA A CA 1
ATOM 2253 C C . ALA A 1 305 ? -7.977 -13.170 20.183 1.00 87.88 305 ALA A C 1
ATOM 2255 O O . ALA A 1 305 ? -8.200 -14.352 20.431 1.00 87.88 305 ALA A O 1
ATOM 2256 N N . ARG A 1 306 ? -7.004 -12.797 19.341 1.00 87.06 306 ARG A N 1
ATOM 2257 C CA . ARG A 1 306 ? -6.105 -13.737 18.654 1.00 87.06 306 ARG A CA 1
ATOM 2258 C C . ARG A 1 306 ? -4.972 -14.274 19.535 1.00 87.06 306 ARG A C 1
ATOM 2260 O O . ARG A 1 306 ? -4.255 -15.173 19.099 1.00 87.06 306 ARG A O 1
ATOM 2267 N N . GLN A 1 307 ? -4.774 -13.749 20.746 1.00 84.81 307 GLN A N 1
ATOM 2268 C CA . GLN A 1 307 ? -3.695 -14.211 21.618 1.00 84.81 307 GLN A CA 1
ATOM 2269 C C . GLN A 1 307 ? -3.991 -15.615 22.171 1.00 84.81 307 GLN A C 1
ATOM 2271 O O . GLN A 1 307 ? -5.064 -15.854 22.734 1.00 84.81 307 GLN A O 1
ATOM 2276 N N . PRO A 1 308 ? -3.031 -16.552 22.081 1.00 79.25 308 PRO A N 1
ATOM 2277 C CA . PRO A 1 308 ? -3.207 -17.884 22.636 1.00 79.25 308 PRO A CA 1
ATOM 2278 C C . PRO A 1 308 ? -3.334 -17.826 24.166 1.00 79.25 308 PRO A C 1
ATOM 2280 O O . PRO A 1 308 ? -2.598 -17.110 24.844 1.00 79.25 308 PRO A O 1
ATOM 2283 N N . GLY A 1 309 ? -4.260 -18.612 24.722 1.00 77.56 309 GLY A N 1
ATOM 2284 C CA . GLY A 1 309 ? -4.449 -18.728 26.172 1.00 77.56 309 GLY A CA 1
ATOM 2285 C C . GLY A 1 309 ? -5.315 -17.640 26.816 1.00 77.56 309 GLY A C 1
ATOM 2286 O O . GLY A 1 309 ? -5.361 -17.574 28.045 1.00 77.56 309 GLY A O 1
ATOM 2287 N N . LEU A 1 310 ? -6.033 -16.827 26.029 1.00 79.44 310 LEU A N 1
ATOM 2288 C CA . LEU A 1 310 ? -6.976 -15.824 26.546 1.00 79.44 310 LEU A CA 1
ATOM 2289 C C . LEU A 1 310 ? -7.994 -16.430 27.528 1.00 79.44 310 LEU A C 1
ATOM 2291 O O . LEU A 1 310 ? -8.186 -15.893 28.615 1.00 79.44 310 LEU A O 1
ATOM 2295 N N . ALA A 1 311 ? -8.559 -17.595 27.194 1.00 73.00 311 ALA A N 1
ATOM 2296 C CA . ALA A 1 311 ? -9.511 -18.313 28.047 1.00 73.00 311 ALA A CA 1
ATOM 2297 C C . ALA A 1 311 ? -8.934 -18.715 29.420 1.00 73.00 311 ALA A C 1
ATOM 2299 O O . ALA A 1 311 ? -9.676 -18.843 30.386 1.00 73.00 311 ALA A O 1
ATOM 2300 N N . VAL A 1 312 ? -7.612 -18.904 29.520 1.00 68.81 312 VAL A N 1
ATOM 2301 C CA . VAL A 1 312 ? -6.928 -19.289 30.768 1.00 68.81 312 VAL A CA 1
ATOM 2302 C C . VAL A 1 312 ? -6.500 -18.059 31.573 1.00 68.81 312 VAL A C 1
ATOM 2304 O O . VAL A 1 312 ? -6.555 -18.071 32.799 1.00 68.81 312 VAL A O 1
ATOM 2307 N N . ARG A 1 313 ? -6.058 -16.991 30.897 1.00 75.69 313 ARG A N 1
ATOM 2308 C CA . ARG A 1 313 ? -5.601 -15.742 31.536 1.00 75.69 313 ARG A CA 1
ATOM 2309 C C . ARG A 1 313 ? -6.746 -14.832 31.994 1.00 75.69 313 ARG A C 1
ATOM 2311 O O . ARG A 1 313 ? -6.538 -14.017 32.896 1.00 75.69 313 ARG A O 1
ATOM 2318 N N . GLY A 1 314 ? -7.917 -14.961 31.375 1.00 82.56 314 GLY A N 1
ATOM 2319 C CA . GLY A 1 314 ? -9.048 -14.056 31.555 1.00 82.56 314 GLY A CA 1
ATOM 2320 C C . GLY A 1 314 ? -8.900 -12.780 30.725 1.00 82.56 314 GLY A C 1
ATOM 2321 O O . GLY A 1 314 ? -7.791 -12.274 30.501 1.00 82.56 314 GLY A O 1
ATOM 2322 N N . LEU A 1 315 ? -10.033 -12.242 30.275 1.00 86.06 315 LEU A N 1
ATOM 2323 C CA . LEU A 1 315 ? -10.095 -11.075 29.397 1.00 86.06 315 LEU A CA 1
ATOM 2324 C C . LEU A 1 315 ? -9.556 -9.827 30.099 1.00 86.06 315 LEU A C 1
ATOM 2326 O O . LEU A 1 315 ? -8.790 -9.054 29.519 1.00 86.06 315 LEU A O 1
ATOM 2330 N N . TRP A 1 316 ? -9.921 -9.666 31.373 1.00 87.12 316 TRP A N 1
ATOM 2331 C CA . TRP A 1 316 ? -9.484 -8.549 32.206 1.00 87.12 316 TRP A CA 1
ATOM 2332 C C . TRP A 1 316 ? -7.959 -8.454 32.295 1.00 87.12 316 TRP A C 1
ATOM 2334 O O . TRP A 1 316 ? -7.384 -7.388 32.077 1.00 87.12 316 TRP A O 1
ATOM 2344 N N . THR A 1 317 ? -7.290 -9.575 32.577 1.00 85.44 317 THR A N 1
ATOM 2345 C CA . THR A 1 317 ? -5.828 -9.625 32.708 1.00 85.44 317 THR A CA 1
ATOM 2346 C C . THR A 1 317 ? -5.150 -9.258 31.394 1.00 85.44 317 THR A C 1
ATOM 2348 O O . THR A 1 317 ? -4.223 -8.453 31.398 1.00 85.44 317 THR A O 1
ATOM 2351 N N . ALA A 1 318 ? -5.638 -9.785 30.266 1.00 86.12 318 ALA A N 1
ATOM 2352 C CA . ALA A 1 318 ? -5.084 -9.480 28.950 1.00 86.12 318 ALA A CA 1
ATOM 2353 C C . ALA A 1 318 ? -5.213 -7.986 28.597 1.00 86.12 318 ALA A C 1
ATOM 2355 O O . ALA A 1 318 ? -4.252 -7.375 28.127 1.00 86.12 318 ALA A O 1
ATOM 2356 N N . CYS A 1 319 ? -6.368 -7.377 28.888 1.00 86.50 319 CYS A N 1
ATOM 2357 C CA . CYS A 1 319 ? -6.589 -5.946 28.669 1.00 86.50 319 CYS A CA 1
ATOM 2358 C C . CYS A 1 319 ? -5.711 -5.084 29.587 1.00 86.50 319 CYS A C 1
ATOM 2360 O O . CYS A 1 319 ? -5.111 -4.105 29.141 1.00 86.50 319 CYS A O 1
ATOM 2362 N N . ARG A 1 320 ? -5.587 -5.474 30.860 1.00 85.75 320 ARG A N 1
ATOM 2363 C CA . ARG A 1 320 ? -4.740 -4.788 31.841 1.00 85.75 320 ARG A CA 1
ATOM 2364 C C . ARG A 1 320 ? -3.264 -4.841 31.454 1.00 85.75 320 ARG A C 1
ATOM 2366 O O . ARG A 1 320 ? -2.590 -3.820 31.531 1.00 85.75 320 ARG A O 1
ATOM 2373 N N . ASP A 1 321 ? -2.766 -5.999 31.031 1.00 84.69 321 ASP A N 1
ATOM 2374 C CA . ASP A 1 321 ? -1.368 -6.166 30.625 1.00 84.69 321 ASP A CA 1
ATOM 2375 C C . ASP A 1 321 ? -1.042 -5.317 29.382 1.00 84.69 321 ASP A C 1
ATOM 2377 O O . ASP A 1 321 ? 0.056 -4.769 29.287 1.00 84.69 321 ASP A O 1
ATOM 2381 N N . LEU A 1 322 ? -1.994 -5.152 28.452 1.00 78.56 322 LEU A N 1
ATOM 2382 C CA . LEU A 1 322 ? -1.842 -4.234 27.320 1.00 78.56 322 LEU A CA 1
ATOM 2383 C C . LEU A 1 322 ? -1.769 -2.773 27.787 1.00 78.56 322 LEU A C 1
ATOM 2385 O O . LEU A 1 322 ? -0.845 -2.058 27.409 1.00 78.56 322 LEU A O 1
ATOM 2389 N N . GLY A 1 323 ? -2.700 -2.347 28.647 1.00 74.25 323 GLY A N 1
ATOM 2390 C CA . GLY A 1 323 ? -2.694 -0.991 29.203 1.00 74.25 323 GLY A CA 1
ATOM 2391 C C . GLY A 1 323 ? -1.418 -0.675 29.993 1.00 74.25 323 GLY A C 1
ATOM 2392 O O . GLY A 1 323 ? -0.894 0.431 29.901 1.00 74.25 323 GLY A O 1
ATOM 2393 N N . ALA A 1 324 ? -0.875 -1.659 30.717 1.00 73.62 324 ALA A N 1
ATOM 2394 C CA . ALA A 1 324 ? 0.389 -1.519 31.436 1.00 73.62 324 ALA A CA 1
ATOM 2395 C C . ALA A 1 324 ? 1.576 -1.274 30.490 1.00 73.62 324 ALA A C 1
ATOM 2397 O O . ALA A 1 324 ? 2.420 -0.438 30.793 1.00 73.62 324 ALA A O 1
ATOM 2398 N N . ARG A 1 325 ? 1.621 -1.949 29.333 1.00 71.25 325 ARG A N 1
ATOM 2399 C CA . ARG A 1 325 ? 2.670 -1.744 28.317 1.00 71.25 325 ARG A CA 1
ATOM 2400 C C . ARG A 1 325 ? 2.593 -0.366 27.671 1.00 71.25 325 ARG A C 1
ATOM 2402 O O . ARG A 1 325 ? 3.627 0.269 27.499 1.00 71.25 325 ARG A O 1
ATOM 2409 N N . ASP A 1 326 ? 1.386 0.098 27.348 1.00 68.25 326 ASP A N 1
ATOM 2410 C CA . ASP A 1 326 ? 1.180 1.443 26.796 1.00 68.25 326 ASP A CA 1
ATOM 2411 C C . ASP A 1 326 ? 1.653 2.516 27.792 1.00 68.25 326 ASP A C 1
ATOM 2413 O O . ASP A 1 326 ? 2.346 3.460 27.417 1.00 68.25 326 ASP A O 1
ATOM 2417 N N . LEU A 1 327 ? 1.345 2.339 29.082 1.00 65.88 327 LEU A N 1
ATOM 2418 C CA . LEU A 1 327 ? 1.817 3.226 30.148 1.00 65.88 327 LEU A CA 1
ATOM 2419 C C . LEU A 1 327 ? 3.334 3.154 30.344 1.00 65.88 327 LEU A C 1
ATOM 2421 O O . LEU A 1 327 ? 3.967 4.189 30.531 1.00 65.88 327 LEU A O 1
ATOM 2425 N N . GLU A 1 328 ? 3.926 1.959 30.291 1.00 64.81 328 GLU A N 1
ATOM 2426 C CA . GLU A 1 328 ? 5.373 1.779 30.420 1.00 64.81 328 GLU A CA 1
ATOM 2427 C C . GLU A 1 328 ? 6.122 2.457 29.264 1.00 64.81 328 GLU A C 1
ATOM 2429 O O . GLU A 1 328 ? 7.110 3.149 29.508 1.00 64.81 328 GLU A O 1
ATOM 2434 N N . ALA A 1 329 ? 5.602 2.359 28.036 1.00 63.72 329 ALA A N 1
ATOM 2435 C CA . ALA A 1 329 ? 6.144 3.031 26.854 1.00 63.72 329 ALA A CA 1
ATOM 2436 C C . ALA A 1 329 ? 6.069 4.567 26.942 1.00 63.72 329 ALA A C 1
ATOM 2438 O O . ALA A 1 329 ? 6.944 5.258 26.424 1.00 63.72 329 ALA A O 1
ATOM 2439 N N . LEU A 1 330 ? 5.050 5.101 27.623 1.00 57.88 330 LEU A N 1
ATOM 2440 C CA . LEU A 1 330 ? 4.915 6.533 27.912 1.00 57.88 330 LEU A CA 1
ATOM 2441 C C . LEU A 1 330 ? 5.721 6.973 29.145 1.00 57.88 330 LEU A C 1
ATOM 2443 O O . LEU A 1 330 ? 5.844 8.170 29.411 1.00 57.88 330 LEU A O 1
ATOM 2447 N N . SER A 1 331 ? 6.262 6.027 29.917 1.00 51.34 331 SER A N 1
ATOM 2448 C CA . SER A 1 331 ? 6.989 6.316 31.146 1.00 51.34 331 SER A CA 1
ATOM 2449 C C . SER A 1 331 ? 8.494 6.392 30.897 1.00 51.34 331 SER A C 1
ATOM 2451 O O . SER A 1 331 ? 9.167 5.410 30.589 1.00 51.34 331 SER A O 1
ATOM 2453 N N . THR A 1 332 ? 9.075 7.571 31.106 1.00 52.56 332 THR A N 1
ATOM 2454 C CA . THR A 1 332 ? 10.527 7.680 31.256 1.00 52.56 332 THR A CA 1
ATOM 2455 C C . THR A 1 332 ? 10.876 7.251 32.671 1.00 52.56 332 THR A C 1
ATOM 2457 O O . THR A 1 332 ? 10.549 7.945 33.637 1.00 52.56 332 THR A O 1
ATOM 2460 N N . ARG A 1 333 ? 11.553 6.111 32.825 1.00 56.88 333 ARG A N 1
ATOM 2461 C CA . ARG A 1 333 ? 12.010 5.654 34.140 1.00 56.88 333 ARG A CA 1
ATOM 2462 C C . ARG A 1 333 ? 13.048 6.632 34.689 1.00 56.88 333 ARG A C 1
ATOM 2464 O O . ARG A 1 333 ? 14.208 6.627 34.282 1.00 56.88 333 ARG A O 1
ATOM 2471 N N . ILE A 1 334 ? 12.631 7.482 35.622 1.00 70.62 334 ILE A N 1
ATOM 2472 C CA . ILE A 1 334 ? 13.547 8.354 36.355 1.00 70.62 334 ILE A CA 1
ATOM 2473 C C . ILE A 1 334 ? 14.262 7.476 37.376 1.00 70.62 334 ILE A C 1
ATOM 2475 O O . ILE A 1 334 ? 13.664 7.065 38.366 1.00 70.62 334 ILE A O 1
ATOM 2479 N N . THR A 1 335 ? 15.538 7.176 37.143 1.00 61.44 335 THR A N 1
ATOM 2480 C CA . THR A 1 335 ? 16.399 6.601 38.181 1.00 61.44 335 THR A CA 1
ATOM 2481 C C . THR A 1 335 ? 16.824 7.747 39.101 1.00 61.44 335 THR A C 1
ATOM 2483 O O . THR A 1 335 ? 17.625 8.588 38.672 1.00 61.44 335 THR A O 1
ATOM 2486 N N . PRO A 1 336 ? 16.281 7.860 40.328 1.00 64.12 336 PRO A N 1
ATOM 2487 C CA . PRO A 1 336 ? 16.634 8.955 41.218 1.00 64.12 336 PRO A CA 1
ATOM 2488 C C . PRO A 1 336 ? 18.134 8.889 41.529 1.00 64.12 336 PRO A C 1
ATOM 2490 O O . PRO A 1 336 ? 18.633 7.895 42.047 1.00 64.12 336 PRO A O 1
ATOM 2493 N N . ARG A 1 337 ? 18.872 9.950 41.174 1.00 75.19 337 ARG A N 1
ATOM 2494 C CA . ARG A 1 337 ? 20.315 10.078 41.467 1.00 75.19 337 ARG A CA 1
ATOM 2495 C C . ARG A 1 337 ? 20.598 10.447 42.920 1.00 75.19 337 ARG A C 1
ATOM 2497 O O . ARG A 1 337 ? 21.749 10.399 43.335 1.00 75.19 337 ARG A O 1
ATOM 2504 N N . ARG A 1 338 ? 19.562 10.877 43.637 1.00 71.06 338 ARG A N 1
ATOM 2505 C CA . ARG A 1 338 ? 19.603 11.252 45.042 1.00 71.06 338 ARG A CA 1
ATOM 2506 C C . ARG A 1 338 ? 18.602 10.412 45.806 1.00 71.06 338 ARG A C 1
ATOM 2508 O O . ARG A 1 338 ? 17.477 10.234 45.338 1.00 71.06 338 ARG A O 1
ATOM 2515 N N . ASN A 1 339 ? 19.032 9.875 46.932 1.00 74.06 339 ASN A N 1
ATOM 2516 C CA . ASN A 1 339 ? 18.184 9.087 47.812 1.00 74.06 339 ASN A CA 1
ATOM 2517 C C . ASN A 1 339 ? 17.560 9.986 48.896 1.00 74.06 339 ASN A C 1
ATOM 2519 O O . ASN A 1 339 ? 17.777 11.197 48.930 1.00 74.06 339 ASN A O 1
ATOM 2523 N N . TRP A 1 340 ? 16.752 9.393 49.774 1.00 72.38 340 TRP A N 1
ATOM 2524 C CA . TRP A 1 340 ? 16.133 10.104 50.897 1.00 72.38 340 TRP A CA 1
ATOM 2525 C C . TRP A 1 340 ? 17.151 10.750 51.847 1.00 72.38 340 TRP A C 1
ATOM 2527 O O . TRP A 1 340 ? 16.840 11.765 52.468 1.00 72.38 340 TRP A O 1
ATOM 2537 N N . ASP A 1 341 ? 18.368 10.211 51.926 1.00 74.12 341 ASP A N 1
ATOM 2538 C CA . ASP A 1 341 ? 19.432 10.746 52.778 1.00 74.12 341 ASP A CA 1
ATOM 2539 C C . ASP A 1 341 ? 20.085 12.007 52.199 1.00 74.12 341 ASP A C 1
ATOM 2541 O O . ASP A 1 341 ? 20.633 12.812 52.950 1.00 74.12 341 ASP A O 1
ATOM 2545 N N . ASP A 1 342 ? 19.949 12.231 50.891 1.00 75.12 342 ASP A N 1
ATOM 2546 C CA . ASP A 1 342 ? 20.419 13.437 50.207 1.00 75.12 342 ASP A CA 1
ATOM 2547 C C . ASP A 1 342 ? 19.441 14.622 50.325 1.00 75.12 342 ASP A C 1
ATOM 2549 O O . ASP A 1 342 ? 19.730 15.731 49.853 1.00 75.12 342 ASP A O 1
ATOM 2553 N N . ILE A 1 343 ? 18.264 14.404 50.920 1.00 78.56 343 ILE A N 1
ATOM 2554 C CA . ILE A 1 343 ? 17.277 15.454 51.165 1.00 78.56 343 ILE A CA 1
ATOM 2555 C C . ILE A 1 343 ? 17.650 16.167 52.470 1.00 78.56 343 ILE A C 1
ATOM 2557 O O . ILE A 1 343 ? 17.440 15.662 53.572 1.00 78.56 343 ILE A O 1
ATOM 2561 N N . VAL A 1 344 ? 18.199 17.378 52.349 1.00 80.75 344 VAL A N 1
ATOM 2562 C CA . VAL A 1 344 ? 18.493 18.239 53.503 1.00 80.75 344 VAL A CA 1
ATOM 2563 C C . VAL A 1 344 ? 17.185 18.835 54.015 1.00 80.75 344 VAL A C 1
ATOM 2565 O O . VAL A 1 344 ? 16.665 19.805 53.466 1.00 80.75 344 VAL A O 1
ATOM 2568 N N . LEU A 1 345 ? 16.646 18.225 55.065 1.00 81.62 345 LEU A N 1
ATOM 2569 C CA . LEU A 1 345 ? 15.462 18.696 55.777 1.00 81.62 345 LEU A CA 1
ATOM 2570 C C . LEU A 1 345 ? 15.860 19.377 57.084 1.00 81.62 345 LEU A C 1
ATOM 2572 O O . LEU A 1 345 ? 16.868 19.029 57.702 1.00 81.62 345 LEU A O 1
ATOM 2576 N N . ALA A 1 346 ? 15.031 20.316 57.536 1.00 86.56 346 ALA A N 1
ATOM 2577 C CA . ALA A 1 346 ? 15.132 20.812 58.900 1.00 86.56 346 ALA A CA 1
ATOM 2578 C C . ALA A 1 346 ? 14.906 19.645 59.890 1.00 86.56 346 ALA A C 1
ATOM 2580 O O . ALA A 1 346 ? 14.065 18.779 59.616 1.00 86.56 346 ALA A O 1
ATOM 2581 N N . PRO A 1 347 ? 15.611 19.606 61.039 1.00 79.94 347 PRO A N 1
ATOM 2582 C CA . PRO A 1 347 ? 15.532 18.489 61.986 1.00 79.94 347 PRO A CA 1
ATOM 2583 C C . PRO A 1 347 ? 14.097 18.165 62.421 1.00 79.94 347 PRO A C 1
ATOM 2585 O O . PRO A 1 347 ? 13.709 17.002 62.493 1.00 79.94 347 PRO A O 1
ATOM 2588 N N . GLU A 1 348 ? 13.287 19.202 62.631 1.00 85.44 348 GLU A N 1
ATOM 2589 C CA . GLU A 1 348 ? 11.881 19.086 63.029 1.00 85.44 348 GLU A CA 1
ATOM 2590 C C . GLU A 1 348 ? 11.025 18.398 61.955 1.00 85.44 348 GLU A C 1
ATOM 2592 O O . GLU A 1 348 ? 10.174 17.565 62.267 1.00 85.44 348 GLU A O 1
ATOM 2597 N N . THR A 1 349 ? 11.285 18.679 60.674 1.00 82.56 349 THR A N 1
ATOM 2598 C CA . THR A 1 349 ? 10.569 18.069 59.544 1.00 82.56 349 THR A CA 1
ATOM 2599 C C . THR A 1 349 ? 10.923 16.593 59.378 1.00 82.56 349 THR A C 1
ATOM 2601 O O . THR A 1 349 ? 10.047 15.791 59.060 1.00 82.56 349 THR A O 1
ATOM 2604 N N . ARG A 1 350 ? 12.186 16.212 59.621 1.00 83.69 350 ARG A N 1
ATOM 2605 C CA . ARG A 1 350 ? 12.622 14.809 59.533 1.00 83.69 350 ARG A CA 1
ATOM 2606 C C . ARG A 1 350 ? 11.968 13.956 60.622 1.00 83.69 350 ARG A C 1
ATOM 2608 O O . ARG A 1 350 ? 11.395 12.922 60.308 1.00 83.69 350 ARG A O 1
ATOM 2615 N N . ILE A 1 351 ? 11.933 14.459 61.859 1.00 84.31 351 ILE A N 1
ATOM 2616 C CA . ILE A 1 351 ? 11.256 13.794 62.986 1.00 84.31 351 ILE A CA 1
ATOM 2617 C C . ILE A 1 351 ? 9.759 13.598 62.699 1.00 84.31 351 ILE A C 1
ATOM 2619 O O . ILE A 1 351 ? 9.212 12.527 62.960 1.00 84.31 351 ILE A O 1
ATOM 2623 N N . ALA A 1 352 ? 9.088 14.611 62.139 1.00 85.81 352 ALA A N 1
ATOM 2624 C CA . ALA A 1 352 ? 7.670 14.515 61.794 1.00 85.81 352 ALA A CA 1
ATOM 2625 C C . ALA A 1 352 ? 7.396 13.474 60.691 1.00 85.81 352 ALA A C 1
ATOM 2627 O O . ALA A 1 352 ? 6.413 12.737 60.772 1.00 85.81 352 ALA A O 1
ATOM 2628 N N . LEU A 1 353 ? 8.263 13.389 59.678 1.00 84.88 353 LEU A N 1
ATOM 2629 C CA . LEU A 1 353 ? 8.148 12.390 58.612 1.00 84.88 353 LEU A CA 1
ATOM 2630 C C . LEU A 1 353 ? 8.395 10.971 59.129 1.00 84.88 353 LEU A C 1
ATOM 2632 O O . LEU A 1 353 ? 7.611 10.080 58.813 1.00 84.88 353 LEU A O 1
ATOM 2636 N N . ASP A 1 354 ? 9.409 10.767 59.970 1.00 84.19 354 ASP A N 1
ATOM 2637 C CA . ASP A 1 354 ? 9.691 9.461 60.577 1.00 84.19 354 ASP A CA 1
ATOM 2638 C C . ASP A 1 354 ? 8.519 8.988 61.456 1.00 84.19 354 ASP A C 1
ATOM 2640 O O . ASP A 1 354 ? 8.136 7.817 61.419 1.00 84.19 354 ASP A O 1
ATOM 2644 N N . ALA A 1 355 ? 7.879 9.910 62.187 1.00 84.44 355 ALA A N 1
ATOM 2645 C CA . ALA A 1 355 ? 6.681 9.619 62.972 1.00 84.44 355 ALA A CA 1
ATOM 2646 C C . ALA A 1 355 ? 5.484 9.210 62.093 1.00 84.44 355 ALA A C 1
ATOM 2648 O O . ALA A 1 355 ? 4.766 8.266 62.429 1.00 84.44 355 ALA A O 1
ATOM 2649 N N . LEU A 1 356 ? 5.283 9.875 60.948 1.00 84.69 356 LEU A N 1
ATOM 2650 C CA . LEU A 1 356 ? 4.242 9.512 59.979 1.00 84.69 356 LEU A CA 1
ATOM 2651 C C . LEU A 1 356 ? 4.514 8.150 59.330 1.00 84.69 356 LEU A C 1
ATOM 2653 O O . LEU A 1 356 ? 3.590 7.350 59.188 1.00 84.69 356 LEU A O 1
ATOM 2657 N N . VAL A 1 357 ? 5.769 7.859 58.973 1.00 85.00 357 VAL A N 1
ATOM 2658 C CA . VAL A 1 357 ? 6.165 6.556 58.421 1.00 85.00 357 VAL A CA 1
ATOM 2659 C C . VAL A 1 357 ? 5.893 5.449 59.436 1.00 85.00 357 VAL A C 1
ATOM 2661 O O . VAL A 1 357 ? 5.235 4.474 59.082 1.00 85.00 357 VAL A O 1
ATOM 2664 N N . ALA A 1 358 ? 6.299 5.630 60.697 1.00 82.12 358 ALA A N 1
ATOM 2665 C CA . ALA A 1 358 ? 6.039 4.676 61.777 1.00 82.12 358 ALA A CA 1
ATOM 2666 C C . ALA A 1 358 ? 4.535 4.438 62.014 1.00 82.12 358 ALA A C 1
ATOM 2668 O O . ALA A 1 358 ? 4.109 3.319 62.301 1.00 82.12 358 ALA A O 1
ATOM 2669 N N . GLN A 1 359 ? 3.709 5.477 61.863 1.00 80.94 359 GLN A N 1
ATOM 2670 C CA . GLN A 1 359 ? 2.258 5.369 62.007 1.00 80.94 359 GLN A CA 1
ATOM 2671 C C . GLN A 1 359 ? 1.599 4.601 60.849 1.00 80.94 359 GLN A C 1
ATOM 2673 O O . GLN A 1 359 ? 0.592 3.922 61.055 1.00 80.94 359 GLN A O 1
ATOM 2678 N N . ILE A 1 360 ? 2.149 4.704 59.636 1.00 79.88 360 ILE A N 1
ATOM 2679 C CA . ILE A 1 360 ? 1.654 3.987 58.455 1.00 79.88 360 ILE A CA 1
ATOM 2680 C C . ILE A 1 360 ? 2.112 2.524 58.478 1.00 79.88 360 ILE A C 1
ATOM 2682 O O . ILE A 1 360 ? 1.297 1.641 58.218 1.00 79.88 360 ILE A O 1
ATOM 2686 N N . THR A 1 361 ? 3.367 2.242 58.839 1.00 73.94 361 THR A N 1
ATOM 2687 C CA . THR A 1 361 ? 3.859 0.859 58.960 1.00 73.94 361 THR A CA 1
ATOM 2688 C C . THR A 1 361 ? 3.193 0.117 60.114 1.00 73.94 361 THR A C 1
ATOM 2690 O O . THR A 1 361 ? 2.754 -1.012 59.921 1.00 73.94 361 THR A O 1
ATOM 2693 N N . GLY A 1 362 ? 2.974 0.772 61.258 1.00 67.88 362 GLY A N 1
ATOM 2694 C CA . GLY A 1 362 ? 2.210 0.198 62.373 1.00 67.88 362 GLY A CA 1
ATOM 2695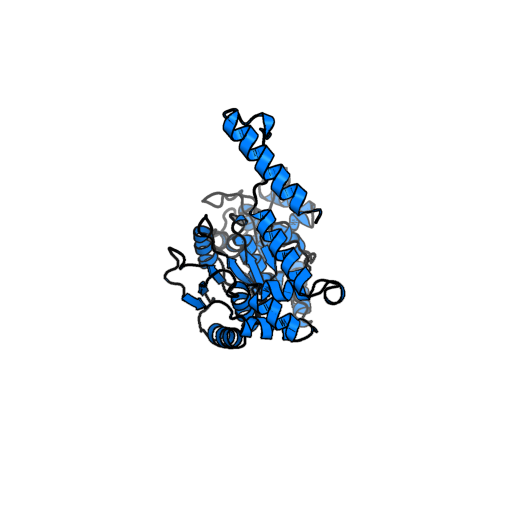 C C . GLY A 1 362 ? 0.722 -0.047 62.073 1.00 67.88 362 GLY A C 1
ATOM 2696 O O . GLY A 1 362 ? 0.065 -0.774 62.811 1.00 67.88 362 GLY A O 1
ATOM 2697 N N . ARG A 1 363 ? 0.176 0.531 60.993 1.00 56.28 363 ARG A N 1
ATOM 2698 C CA . ARG A 1 363 ? -1.188 0.260 60.500 1.00 56.28 363 ARG A CA 1
ATOM 2699 C C . ARG A 1 363 ? -1.266 -0.872 59.478 1.00 56.28 363 ARG A C 1
ATOM 2701 O O . ARG A 1 363 ? -2.366 -1.331 59.214 1.00 56.28 363 ARG A O 1
ATOM 2708 N N . ALA A 1 364 ? -0.149 -1.284 58.882 1.00 49.53 364 ALA A N 1
ATOM 2709 C CA . ALA A 1 364 ? -0.113 -2.392 57.927 1.00 49.53 364 ALA A CA 1
ATOM 2710 C C . ALA A 1 364 ? 0.039 -3.767 58.612 1.00 49.53 364 ALA A C 1
ATOM 2712 O O . ALA A 1 364 ? -0.147 -4.792 57.962 1.00 49.53 364 ALA A O 1
ATOM 2713 N N . GLU A 1 365 ? 0.370 -3.785 59.909 1.00 48.94 365 GLU A N 1
ATOM 2714 C CA . GLU A 1 365 ? 0.538 -4.993 60.737 1.00 48.94 365 GLU A CA 1
ATOM 2715 C C . GLU A 1 365 ? -0.651 -5.276 61.683 1.00 48.94 365 GLU A C 1
ATOM 2717 O O . GLU A 1 365 ? -0.578 -6.192 62.504 1.00 48.94 365 GLU A O 1
ATOM 2722 N N . ALA A 1 366 ? -1.748 -4.521 61.563 1.00 42.56 366 ALA A N 1
ATOM 2723 C CA . ALA A 1 366 ? -3.027 -4.755 62.244 1.00 42.56 366 ALA A CA 1
ATOM 2724 C C . ALA A 1 366 ? -4.127 -4.993 61.206 1.00 42.56 366 ALA A C 1
ATOM 2726 O O . ALA A 1 366 ? -4.994 -5.860 61.465 1.00 42.56 366 ALA A O 1
#

pLDDT: mean 86.24, std 10.77, range [42.56, 97.31]

Foldseek 3Di:
DVVVVVVVVVVQVVCVVVVNHALLVLLCVLLVNDPLLSVQLCQQLVCVVPVVVQCVLCVLVVHNGGAGDFLQSSCCPVPVDRHRDPVVLVCVQCVHSCNLLPCWDWDDDNHRDRRTHTHGPPQNSCSNVVNDDPPPPDPDFKDWDDAFDFFPVLLVVLVVQLPDPDQQAFEEEAEDPLLQLVNSVQSNLVSVVATEMEGDLVCPPCLSNVLNVCSSRRHEYEYEDDPPRCLVVVVVNVVRHSHYYYYYYNDDRPPVVVHYYDYTYQQALVSQLVLLVVLDDDDSVLSSVCSVPASHHRVRSNVLSPDPCCVPCDPVNSRVVVVVVVVVVVDDPDPDPDDPVNDDDDPVVVVVVVVVVVVVVVVVVD

Secondary structure (DSSP, 8-state):
-HHHHHHHHHHHHHHHHTT---HHHHHHHHTT--HHHHHHHHHHHHHHH-TTHHHHHHHHTT-SS---B-HHHHHHHHHSSSS--HHHHHHTSTTSHHHHTTSSEE-S-SS--TT--EE--HHHHHHHTT---TTSPPPTTEEEEPP----HHHHHHHHHHTT---TT-EEEEE--TTS-HH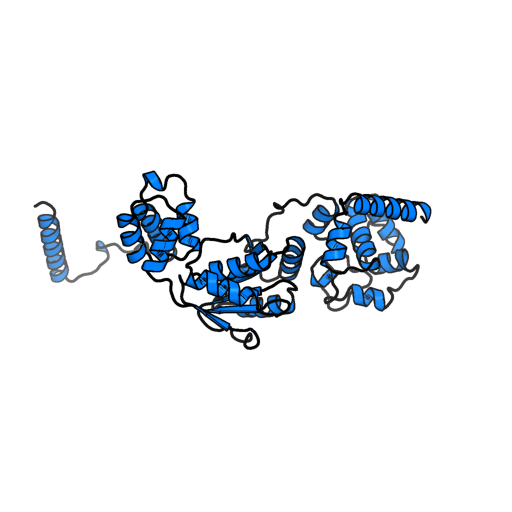HHHHHHHHHTT-EEEEE-GGGTT-HHHHHHHHHHHTEEEEEE--TTTHHHHHHHHHHH-SS-EEEEESSPPTT-TTS-EEE-PPPPHHHHHHHHHHH----HHHHHHHHHH----HHHHHHHHTSTTHHHH-HHHHHHHHHHHHHHHH------SS-GGG----HHHHHHHHHHHHHHHHHH--

Sequence (366 aa):
MRNSRAAYLAARAAMIGQGQPSTLDLVSQCFCLAHWDEDVLLLALAPAIDGSIGPRYGALQGRVTASPCTPHVLAKLLFCCDRLPAQAMQRLASEAPLRRYALVSVEDGSSLPMGAAIQLPERMRDLLCGFGGHEMGMDEGVERLAPVPLPERLQDLATLLAQIDDEPLRLQIIGPSGAGRTALATEVLARLGLGALSVKASLAGSESALARDAVLEGCGIVLTVEADGTPGLARRLDRLLPQPLMMVSEAPIEGMEHVPVTRIDPISPVERAALWRVVADVPSTEVLTVAEQFALDPSRIAAIARQPGLAVRGLWTACRDLGARDLEALSTRITPRRNWDDIVLAPETRIALDALVAQITGRAEA

Radius of gyration: 29.39 Å; chains: 1; bounding box: 59×42×99 Å